Protein 9GJR (pdb70)

Secondary structure (DSSP, 8-state):
-PPPHHHHHHHHHHT--GGGTTTTSS-HHHH-GGGHHHHHHH-SS---HHHHHHHHHTTTTTT-TT-HHHHHHHHHHHHHHHHHH-TTSHHHHHHHHHHHHHHHHHHHHHHHH-/-PPPHHHHHHHHHHT--GGGTTTTSS-HHHH-GGGHHHHHHH-SS---HHHHHHHHHTTTTTT-TT-HHHHHHHHHHHHHHHHHH-TTSHHHHHHHHHHHHHHHHHHHHHHHT-

Nearest PDB structures (foldseek):
  6bya-assembly4_D  TM=1.004E+00  e=4.839E-17  Leishmania donovani BPK282A1
  6nez-assembly4_D  TM=9.944E-01  e=3.062E-11  Trypanosoma brucei brucei TREU927
  6ney-assembly1_A  TM=9.798E-01  e=3.163E-10  Trypanosoma cruzi
  5tck-assembly2_B  TM=9.261E-01  e=1.032E-06  Leishmania donovani BPK282A1
  7ebj-assembly1_A  TM=7.944E-01  e=6.827E-03  Mus musculus

Sequence (228 aa):
GPYNEADVAALVRRSLDRAEDHHIFAVDVLETTYPPYLAESYTTKVCPRRCDLATAAQQKALEGAYSYDLRLEEGLKADIALMASSSNCIAYNGPTSAYAETAAKFERHALEEQIDAFVLEHNGPYNEADVAALVRSLDRAEDHHIFAVVDVVLETYPPYLAESYTTKVCPRRCDLATAAQKALEGAYSYDLRLEEGLKADIALMASSNCIAYNGPTSAYAEETAAKFERRHALEQIDAFVLEHN

Organism: Leishmania mexicana (strain MHOM/GT/2001/U1103) (NCBI:txid929439)

InterPro domains:
  IPR001487 Bromodomain [PF00439] (38-101)
  IPR001487 Bromodomain [PF00439] (195-259)
  IPR001487 Bromodomain [PS50014] (178-264)
  IPR036427 Bromodomain-like superfamily [G3DSA:1.20.920.10] (2-124)
  IPR036427 Bromodomain-like superfamily [G3DSA:1.20.920.10] (160-289)
  IPR036427 Bromodomain-like superfamily [SSF47370] (18-114)
  IPR036427 Bromodomain-like superfamily [SSF47370] (169-281)
  IPR051831 Bromodomain-containing [PTHR22881] (147-354)

Solvent-accessible surface area: 12015 Å² total; per-residue (Å²): 120,75,26,88,76,56,60,2,3,40,15,0,150,64,1,49,44,71,120,4,131,96,51,13,21,53,21,42,2,115,72,109,60,172,46,13,166,57,9,26,105,74,0,68,102,48,19,6,6,46,43,0,11,82,76,1,78,134,8,42,7,8,57,24,64,162,0,44,10,0,61,39,18,0,38,55,5,1,65,12,12,62,58,58,59,18,115,140,27,80,120,10,103,19,0,45,103,2,45,134,44,0,61,97,69,0,58,47,24,21,143,105,95,152,118,78,16,82,64,68,52,1,1,56,16,0,133,68,2,47,42,71,103,2,128,94,62,14,21,56,27,41,4,119,68,100,61,165,44,11,98,48,15,35,173,74,1,80,102,54,22,7,4,53,62,0,5,83,70,1,77,70,9,34,5,2,57,13,80,139,0,68,8,0,51,39,18,0,34,52,5,0,59,12,13,57,61,59,61,22,108,132,25,72,121,6,120,14,0,52,95,2,45,77,49,0,53,112,71,0,55,40,16,14,150,136,82,151

Radius of gyration: 18.22 Å; Cα contacts (8 Å, |Δi|>4): 291; chains: 2; bounding box: 28×51×50 Å

Foldseek 3Di:
DWDDLQVVLVLLVVLQDVLLVRPQADWPCVVPVVCCVVLCVQQVDAHGSVRVSVCSNVRVQTPPLLSVVVLVNLVSHLVSQCRRVHVVDPSNVSSVVSSVVSVVSSNVVSVVPD/DWDALVVVLVLLCVLQDVLLVSPQADWPCVVVVVCCVVLCVQQVDAHGSVRLSVCSNVVVQGPPLLSVVVLVNLLSNLVSQCRRVHCPDPSNVSSVVSSVVSSVSSNVVSVVVD

B-factor: mean 20.9, std 9.22, range [9.67, 72.95]

Structure (mmCIF, N/CA/C/O backbone):
data_9GJR
#
_entry.id   9GJR
#
_cell.length_a   44.794
_cell.length_b   49.646
_cell.length_c   85.634
_cell.angle_alpha   90.00
_cell.angle_beta   90.00
_cell.angle_gamma   90.00
#
_symmetry.space_group_name_H-M   'P 21 21 21'
#
loop_
_entity.id
_entity.type
_entity.pdbx_description
1 polymer 'Bromo domain-containing protein'
2 non-polymer 5-[2-[5-(3,5-dimethyl-1,2-oxazol-4-yl)-1-[2-(4-ethanoylpiperazin-1-ium-1-yl)ethyl]benzimidazol-2-yl]ethyl]-2-methyl-benzenecarbonitrile
3 non-polymer (R,R)-2,3-BUTANEDIOL
4 non-polymer 'POTASSIUM ION'
5 water water
#
loop_
_atom_site.group_PDB
_atom_site.id
_atom_site.type_symbol
_atom_site.label_atom_id
_atom_site.label_alt_id
_atom_site.label_comp_id
_atom_site.label_asym_id
_atom_site.label_entity_id
_atom_site.label_seq_id
_atom_site.pdbx_PDB_ins_code
_atom_site.Cartn_x
_atom_site.Cartn_y
_atom_site.Cartn_z
_atom_site.occupancy
_atom_site.B_iso_or_equiv
_atom_site.auth_seq_id
_atom_site.auth_comp_id
_atom_site.auth_asym_id
_atom_site.auth_atom_id
_atom_site.pdbx_PDB_model_num
ATOM 1 N N . GLY A 1 1 ? -12.110 -24.887 31.004 1.00 44.48 6 GLY A N 1
ATOM 2 C CA . GLY A 1 1 ? -12.589 -24.961 29.635 1.00 41.98 6 GLY A CA 1
ATOM 3 C C . GLY A 1 1 ? -12.698 -23.611 28.945 1.00 38.20 6 GLY A C 1
ATOM 4 O O . GLY A 1 1 ? -11.809 -22.768 29.073 1.00 40.61 6 GLY A O 1
ATOM 5 N N . PRO A 1 2 ? -13.787 -23.400 28.213 1.00 32.46 7 PRO A N 1
ATOM 6 C CA . PRO A 1 2 ? -13.946 -22.148 27.467 1.00 28.15 7 PRO A CA 1
ATOM 7 C C . PRO A 1 2 ? -14.433 -21.004 28.341 1.00 24.68 7 PRO A C 1
ATOM 8 O O . PRO A 1 2 ? -15.081 -21.196 29.372 1.00 24.99 7 PRO A O 1
ATOM 12 N N . TYR A 1 3 ? -14.106 -19.791 27.902 1.00 22.45 8 TYR A N 1
ATOM 13 C CA . TYR A 1 3 ? -14.662 -18.599 28.519 1.00 22.99 8 TYR A CA 1
ATOM 14 C C . TYR A 1 3 ? -16.160 -18.505 28.254 1.00 22.89 8 TYR A C 1
ATOM 15 O O . TYR A 1 3 ? -16.665 -18.960 27.222 1.00 25.01 8 TYR A O 1
ATOM 24 N N . ASN A 1 4 ? -16.869 -17.899 29.201 1.00 19.59 9 ASN A N 1
ATOM 25 C CA . ASN A 1 4 ? -18.278 -17.580 29.011 1.00 17.72 9 ASN A CA 1
ATOM 26 C C . ASN A 1 4 ? -18.396 -16.521 27.916 1.00 16.34 9 ASN A C 1
ATOM 27 O O . ASN A 1 4 ? -17.765 -15.458 27.999 1.00 16.79 9 ASN A O 1
ATOM 32 N N . GLU A 1 5 ? -19.190 -16.824 26.882 1.00 15.50 10 GLU A N 1
ATOM 33 C CA . GLU A 1 5 ? -19.274 -15.956 25.705 1.00 16.36 10 GLU A CA 1
ATOM 34 C C . GLU A 1 5 ? -19.822 -14.576 26.059 1.00 15.25 10 GLU A C 1
ATOM 35 O O . GLU A 1 5 ? -19.351 -13.555 25.536 1.00 14.94 10 GLU A O 1
ATOM 41 N N . ALA A 1 6 ? -20.814 -14.526 26.952 1.00 15.06 11 ALA A N 1
ATOM 42 C CA . ALA A 1 6 ? -21.428 -13.251 27.306 1.00 15.13 11 ALA A CA 1
ATOM 43 C C . ALA A 1 6 ? -20.474 -12.384 28.106 1.00 15.27 11 ALA A C 1
ATOM 44 O O . ALA A 1 6 ? -20.486 -11.153 27.966 1.00 14.73 11 ALA A O 1
ATOM 46 N N . ASP A 1 7 ? -19.641 -13.006 28.942 1.00 14.33 12 ASP A N 1
ATOM 47 C CA . ASP A 1 7 ? -18.666 -12.241 29.704 1.00 14.46 12 ASP A CA 1
ATOM 48 C C . ASP A 1 7 ? -17.597 -11.638 28.799 1.00 14.33 12 ASP A C 1
ATOM 49 O O . ASP A 1 7 ? -17.202 -10.483 28.992 1.00 15.03 12 ASP A O 1
ATOM 54 N N . VAL A 1 8 ? -17.103 -12.405 27.818 1.00 13.86 13 VAL A N 1
ATOM 55 C CA . VAL A 1 8 ? -16.160 -11.841 26.847 1.00 12.98 13 VAL A CA 1
ATOM 56 C C . VAL A 1 8 ? -16.819 -10.714 26.053 1.00 12.20 13 VAL A C 1
ATOM 57 O O . VAL A 1 8 ? -16.213 -9.660 25.833 1.00 14.27 13 VAL A O 1
ATOM 61 N N . ALA A 1 9 ? -18.076 -10.902 25.631 1.00 13.14 14 ALA A N 1
ATOM 62 C CA . ALA A 1 9 ? -18.763 -9.850 24.886 1.00 13.08 14 ALA A CA 1
ATOM 63 C C . ALA A 1 9 ? -18.915 -8.587 25.726 1.00 13.63 14 ALA A C 1
ATOM 64 O O . ALA A 1 9 ? -18.732 -7.473 25.223 1.00 13.29 14 ALA A O 1
ATOM 66 N N . ALA A 1 10 ? -19.225 -8.741 27.018 1.00 12.80 15 ALA A N 1
ATOM 67 C CA . ALA A 1 10 ? -19.321 -7.572 27.890 1.00 13.84 15 ALA A CA 1
ATOM 68 C C . ALA A 1 10 ? -17.979 -6.860 28.017 1.00 13.31 15 ALA A C 1
ATOM 69 O O . ALA A 1 10 ? -17.924 -5.623 28.045 1.00 14.22 15 ALA A O 1
ATOM 71 N N . LEU A 1 11 ? -16.886 -7.624 28.104 1.00 13.28 16 LEU A N 1
ATOM 72 C CA . LEU A 1 11 ? -15.554 -7.028 28.092 1.00 13.37 16 LEU A CA 1
ATOM 73 C C . LEU A 1 11 ? -15.349 -6.195 26.838 1.00 12.18 16 LEU A C 1
ATOM 74 O O . LEU A 1 11 ? -14.909 -5.041 26.911 1.00 13.19 16 LEU A O 1
ATOM 79 N N . VAL A 1 12 ? -15.685 -6.757 25.674 1.00 12.40 17 VAL A N 1
ATOM 80 C CA . VAL A 1 12 ? -15.501 -6.031 24.419 1.00 12.30 17 VAL A CA 1
ATOM 81 C C . VAL A 1 12 ? -16.301 -4.731 24.422 1.00 11.78 17 VAL A C 1
ATOM 82 O O . VAL A 1 12 ? -15.788 -3.669 24.050 1.00 12.82 17 VAL A O 1
ATOM 86 N N A ARG A 1 13 ? -17.575 -4.804 24.830 0.39 12.69 18 ARG A N 1
ATOM 87 N N B ARG A 1 13 ? -17.572 -4.788 24.838 0.61 11.81 18 ARG A N 1
ATOM 88 C CA A ARG A 1 13 ? -18.420 -3.611 24.859 0.39 14.11 18 ARG A CA 1
ATOM 89 C CA B ARG A 1 13 ? -18.380 -3.570 24.807 0.61 12.57 18 ARG A CA 1
ATOM 90 C C A ARG A 1 13 ? -17.812 -2.528 25.738 0.39 14.98 18 ARG A C 1
ATOM 91 C C B ARG A 1 13 ? -17.834 -2.509 25.753 0.61 14.43 18 ARG A C 1
ATOM 92 O O A ARG A 1 13 ? -17.865 -1.339 25.400 0.39 15.32 18 ARG A O 1
ATOM 93 O O B ARG A 1 13 ? -17.948 -1.309 25.469 0.61 15.27 18 ARG A O 1
ATOM 108 N N . SER A 1 14 ? -17.220 -2.924 26.866 1.00 15.23 19 SER A N 1
ATOM 109 C CA . SER A 1 14 ? -16.627 -1.962 27.792 1.00 15.63 19 SER A CA 1
ATOM 110 C C . SER A 1 14 ? -15.434 -1.236 27.192 1.00 15.82 19 SER A C 1
ATOM 111 O O . SER A 1 14 ? -15.034 -0.190 27.719 1.00 18.03 19 SER A O 1
ATOM 114 N N . LEU A 1 15 ? -14.852 -1.766 26.111 1.00 14.28 20 LEU A N 1
ATOM 115 C CA . LEU A 1 15 ? -13.739 -1.115 25.434 1.00 14.75 20 LEU A CA 1
ATOM 116 C C . LEU A 1 15 ? -14.175 0.023 24.514 1.00 14.87 20 LEU A C 1
ATOM 117 O O . LEU A 1 15 ? -13.307 0.768 24.036 1.00 16.65 20 LEU A O 1
ATOM 122 N N . ASP A 1 16 ? -15.482 0.178 24.270 1.00 16.73 21 ASP A N 1
ATOM 123 C CA . ASP A 1 16 ? -16.035 1.264 23.453 1.00 17.50 21 ASP A CA 1
ATOM 124 C C . ASP A 1 16 ? -16.322 2.438 24.379 1.00 18.15 21 ASP A C 1
ATOM 125 O O . ASP A 1 16 ? -17.321 2.442 25.108 1.00 20.98 21 ASP A O 1
ATOM 130 N N . ARG A 1 17 ? -15.461 3.454 24.328 1.00 18.30 22 ARG A N 1
ATOM 131 C CA . ARG A 1 17 ? -15.419 4.503 25.337 1.00 18.96 22 ARG A CA 1
ATOM 132 C C . ARG A 1 17 ? -15.664 5.887 24.743 1.00 18.08 22 ARG A C 1
ATOM 133 O O . ARG A 1 17 ? -15.221 6.201 23.630 1.00 18.10 22 ARG A O 1
ATOM 141 N N . ALA A 1 18 ? -16.330 6.736 25.530 1.00 17.47 23 ALA A N 1
ATOM 142 C CA . ALA A 1 18 ? -16.421 8.150 25.180 1.00 18.33 23 ALA A CA 1
ATOM 143 C C . ALA A 1 18 ? -15.050 8.810 25.189 1.00 18.12 23 ALA A C 1
ATOM 144 O O . ALA A 1 18 ? -14.819 9.763 24.437 1.00 18.03 23 ALA A O 1
ATOM 146 N N . GLU A 1 19 ? -14.129 8.309 26.021 1.00 18.23 24 GLU A N 1
ATOM 147 C CA . GLU A 1 19 ? -12.765 8.830 26.028 1.00 18.88 24 GLU A CA 1
ATOM 148 C C . GLU A 1 19 ? -12.084 8.678 24.674 1.00 17.27 24 GLU A C 1
ATOM 149 O O . GLU A 1 19 ? -11.180 9.453 24.347 1.00 19.00 24 GLU A O 1
ATOM 155 N N . ASP A 1 20 ? -12.469 7.670 23.896 1.00 14.38 25 ASP A N 1
ATOM 156 C CA . ASP A 1 20 ? -11.957 7.477 22.548 1.00 12.98 25 ASP A CA 1
ATOM 157 C C . ASP A 1 20 ? -12.898 8.026 21.485 1.00 13.01 25 ASP A C 1
ATOM 158 O O . ASP A 1 20 ? -12.712 7.741 20.293 1.00 13.23 25 ASP A O 1
ATOM 163 N N . HIS A 1 21 ? -13.920 8.782 21.895 1.00 12.71 26 HIS A N 1
ATOM 164 C CA . HIS A 1 21 ? -14.846 9.450 20.980 1.00 13.08 26 HIS A CA 1
ATOM 165 C C . HIS A 1 21 ? -15.585 8.456 20.087 1.00 14.19 26 HIS A C 1
ATOM 166 O O . HIS A 1 21 ? -16.032 8.794 18.989 1.00 15.40 26 HIS A O 1
ATOM 173 N N . HIS A 1 22 ? -15.707 7.219 20.576 1.00 13.64 27 HIS A N 1
ATOM 174 C CA . HIS A 1 22 ? -16.444 6.151 19.906 1.00 13.32 27 HIS A CA 1
ATOM 175 C C . HIS A 1 22 ? -15.913 5.842 18.507 1.00 11.71 27 HIS A C 1
ATOM 176 O O . HIS A 1 22 ? -16.642 5.309 17.666 1.00 12.93 27 HIS A O 1
ATOM 183 N N . ILE A 1 23 ? -14.630 6.119 18.242 1.00 12.13 28 ILE A N 1
ATOM 184 C CA . ILE A 1 23 ? -14.143 5.913 16.874 1.00 11.21 28 ILE A CA 1
ATOM 185 C C . ILE A 1 23 ? -13.993 4.438 16.506 1.00 11.04 28 ILE A C 1
ATOM 186 O O . ILE A 1 23 ? -13.895 4.121 15.317 1.00 12.67 28 ILE A O 1
ATOM 191 N N . PHE A 1 24 ? -13.973 3.529 17.485 1.00 10.66 29 PHE A N 1
ATOM 192 C CA . PHE A 1 24 ? -13.858 2.097 17.216 1.00 11.05 29 PHE A CA 1
ATOM 193 C C . PHE A 1 24 ? -15.169 1.345 17.415 1.00 11.64 29 PHE A C 1
ATOM 194 O O . PHE A 1 24 ? -15.173 0.115 17.386 1.00 12.00 29 PHE A O 1
ATOM 202 N N . ALA A 1 25 ? -16.284 2.060 17.581 1.00 11.76 30 ALA A N 1
ATOM 203 C CA . ALA A 1 25 ? -17.550 1.424 17.931 1.00 11.14 30 ALA A CA 1
ATOM 204 C C . ALA A 1 25 ? -18.051 0.509 16.819 1.00 11.59 30 ALA A C 1
ATOM 205 O O . ALA A 1 25 ? -18.480 -0.623 17.083 1.00 12.96 30 ALA A O 1
ATOM 207 N N . VAL A 1 26 ? -18.027 0.983 15.569 1.00 12.29 31 VAL A N 1
ATOM 208 C CA . VAL A 1 26 ? -18.614 0.245 14.449 1.00 11.81 31 VAL A CA 1
ATOM 209 C C . VAL A 1 26 ? -17.722 0.353 13.217 1.00 12.35 31 VAL A C 1
ATOM 210 O O . VAL A 1 26 ? -16.838 1.205 13.133 1.00 11.96 31 VAL A O 1
ATOM 214 N N . ASP A 1 27 ? -17.986 -0.526 12.248 1.00 12.77 32 ASP A N 1
ATOM 215 C CA . ASP A 1 27 ? -17.218 -0.606 11.006 1.00 12.80 32 ASP A CA 1
ATOM 216 C C . ASP A 1 27 ? -17.083 0.780 10.379 1.00 12.32 32 ASP A C 1
ATOM 217 O O . ASP A 1 27 ? -18.073 1.500 10.218 1.00 13.01 32 ASP A O 1
ATOM 222 N N . VAL A 1 28 ? -15.844 1.158 10.039 1.00 12.33 33 VAL A N 1
ATOM 223 C CA . VAL A 1 28 ? -15.593 2.473 9.438 1.00 13.23 33 VAL A CA 1
ATOM 224 C C . VAL A 1 28 ? -16.449 2.677 8.193 1.00 12.86 33 VAL A C 1
ATOM 225 O O . VAL A 1 28 ? -16.952 3.781 7.936 1.00 13.66 33 VAL A O 1
ATOM 229 N N . LEU A 1 29 ? -16.616 1.621 7.392 1.00 12.87 34 LEU A N 1
ATOM 230 C CA . LEU A 1 29 ? -17.358 1.721 6.141 1.00 14.20 34 LEU A CA 1
ATOM 231 C C . LEU A 1 29 ? -18.864 1.601 6.330 1.00 14.62 34 LEU A C 1
ATOM 232 O O . LEU A 1 29 ? -19.614 1.833 5.377 1.00 17.29 34 LEU A O 1
ATOM 237 N N . GLU A 1 30 ? -19.318 1.254 7.533 1.00 14.05 35 GLU A N 1
ATOM 238 C CA . GLU A 1 30 ? -20.736 1.367 7.859 1.00 16.55 35 GLU A CA 1
ATOM 239 C C . GLU A 1 30 ? -21.117 2.828 8.075 1.00 16.01 35 GLU A C 1
ATOM 240 O O . GLU A 1 30 ? -22.158 3.287 7.590 1.00 18.22 35 GLU A O 1
ATOM 246 N N A THR A 1 31 ? -20.283 3.588 8.788 0.55 14.75 36 THR A N 1
ATOM 247 N N B THR A 1 31 ? -20.258 3.577 8.768 0.45 15.74 36 THR A N 1
ATOM 248 C CA A THR A 1 31 ? -20.604 4.997 8.987 0.55 14.98 36 THR A CA 1
ATOM 249 C CA B THR A 1 31 ? -20.518 4.983 9.042 0.45 16.71 36 THR A CA 1
ATOM 250 C C A THR A 1 31 ? -20.212 5.836 7.779 0.55 15.08 36 THR A C 1
ATOM 251 C C B THR A 1 31 ? -20.164 5.855 7.845 0.45 15.71 36 THR A C 1
ATOM 252 O O A THR A 1 31 ? -20.912 6.794 7.438 0.55 15.90 36 THR A O 1
ATOM 253 O O B THR A 1 31 ? -20.848 6.847 7.573 0.45 15.50 36 THR A O 1
ATOM 260 N N . TYR A 1 32 ? -19.103 5.499 7.123 1.00 14.74 37 TYR A N 1
ATOM 261 C CA . TYR A 1 32 ? -18.557 6.309 6.035 1.00 13.55 37 TYR A CA 1
ATOM 262 C C . TYR A 1 32 ? -18.311 5.432 4.812 1.00 16.57 37 TYR A C 1
ATOM 263 O O . TYR A 1 32 ? -17.161 5.193 4.427 1.00 16.35 37 TYR A O 1
ATOM 272 N N A PRO A 1 33 ? -19.377 4.942 4.170 0.32 18.54 38 PRO A N 1
ATOM 273 N N B PRO A 1 33 ? -19.377 4.942 4.171 0.68 17.09 38 PRO A N 1
ATOM 274 C CA A PRO A 1 33 ? -19.189 4.044 3.017 0.32 19.03 38 PRO A CA 1
ATOM 275 C CA B PRO A 1 33 ? -19.189 4.045 3.015 0.68 17.57 38 PRO A CA 1
ATOM 276 C C A PRO A 1 33 ? -18.423 4.677 1.872 0.32 17.94 38 PRO A C 1
ATOM 277 C C B PRO A 1 33 ? -18.429 4.678 1.867 0.68 16.81 38 PRO A C 1
ATOM 278 O O A PRO A 1 33 ? -17.800 3.953 1.084 0.32 18.47 38 PRO A O 1
ATOM 279 O O B PRO A 1 33 ? -17.809 3.954 1.074 0.68 17.73 38 PRO A O 1
ATOM 286 N N . TYR A 1 34 ? -18.440 6.005 1.762 1.00 16.95 39 TYR A N 1
ATOM 287 C CA . TYR A 1 34 ? -17.742 6.694 0.686 1.00 17.29 39 TYR A CA 1
ATOM 288 C C . TYR A 1 34 ? -16.227 6.593 0.790 1.00 18.82 39 TYR A C 1
ATOM 289 O O . TYR A 1 34 ? -15.535 6.958 -0.168 1.00 21.58 39 TYR A O 1
ATOM 298 N N . LEU A 1 35 ? -15.695 6.115 1.911 1.00 16.52 40 LEU A N 1
ATOM 299 C CA . LEU A 1 35 ? -14.261 5.904 2.025 1.00 15.90 40 LEU A CA 1
ATOM 300 C C . LEU A 1 35 ? -13.803 4.564 1.462 1.00 16.59 40 LEU A C 1
ATOM 301 O O . LEU A 1 35 ? -12.599 4.301 1.466 1.00 17.09 40 LEU A O 1
ATOM 306 N N . ALA A 1 36 ? -14.718 3.732 0.950 1.00 17.20 41 ALA A N 1
ATOM 307 C CA . ALA A 1 36 ? -14.402 2.319 0.737 1.00 17.44 41 ALA A CA 1
ATOM 308 C C . ALA A 1 36 ? -13.248 2.119 -0.239 1.00 19.21 41 ALA A C 1
ATOM 309 O O . ALA A 1 36 ? -12.387 1.261 -0.016 1.00 19.58 41 ALA A O 1
ATOM 311 N N . GLU A 1 37 ? -13.216 2.879 -1.335 1.00 23.00 42 GLU A N 1
ATOM 312 C CA . GLU A 1 37 ? -12.197 2.642 -2.355 1.00 28.36 42 GLU A CA 1
ATOM 313 C C . GLU A 1 37 ? -10.794 2.846 -1.793 1.00 27.58 42 GLU A C 1
ATOM 314 O O . GLU A 1 37 ? -9.907 2.005 -1.984 1.00 29.63 42 GLU A O 1
ATOM 320 N N . SER A 1 38 ? -10.578 3.949 -1.075 1.00 23.85 43 SER A N 1
ATOM 321 C CA . SER A 1 38 ? -9.266 4.201 -0.490 1.00 23.89 43 SER A CA 1
ATOM 322 C C . SER A 1 38 ? -9.032 3.355 0.755 1.00 21.85 43 SER A C 1
ATOM 323 O O . SER A 1 38 ? -7.916 2.866 0.981 1.00 23.58 43 SER A O 1
ATOM 326 N N . TYR A 1 39 ? -10.067 3.164 1.569 1.00 18.66 44 TYR A N 1
ATOM 327 C CA . TYR A 1 39 ? -9.879 2.484 2.843 1.00 17.59 44 TYR A CA 1
ATOM 328 C C . TYR A 1 39 ? -9.538 1.005 2.652 1.00 19.20 44 TYR A C 1
ATOM 329 O O . TYR A 1 39 ? -8.659 0.473 3.342 1.00 19.98 44 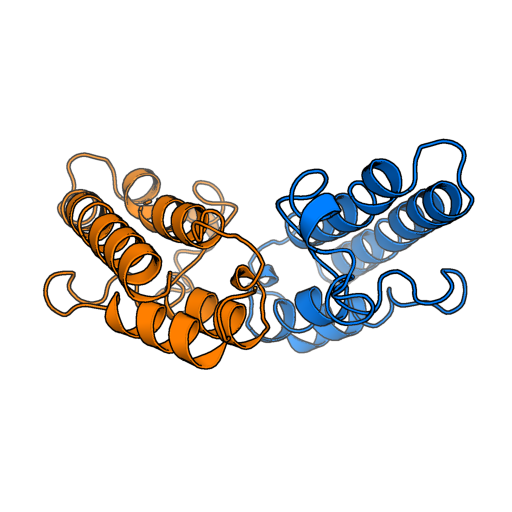TYR A O 1
ATOM 338 N N A THR A 1 40 ? -10.217 0.315 1.732 0.71 19.40 45 THR A N 1
ATOM 339 N N B THR A 1 40 ? -10.231 0.335 1.726 0.29 19.36 45 THR A N 1
ATOM 340 C CA A THR A 1 40 ? -9.974 -1.120 1.599 0.71 19.37 45 THR A CA 1
ATOM 341 C CA B THR A 1 40 ? -10.019 -1.092 1.500 0.29 19.33 45 THR A CA 1
ATOM 342 C C A THR A 1 40 ? -8.596 -1.440 1.034 0.71 20.14 45 THR A C 1
ATOM 343 C C B THR A 1 4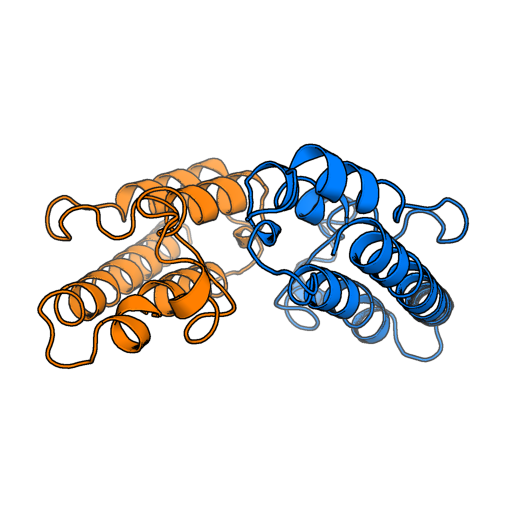0 ? -8.574 -1.386 1.120 0.29 19.68 45 THR A C 1
ATOM 344 O O A THR A 1 40 ? -8.110 -2.560 1.223 0.71 22.02 45 THR A O 1
ATOM 345 O O B THR A 1 40 ? -8.009 -2.406 1.531 0.29 20.65 45 THR A O 1
ATOM 352 N N . LYS A 1 41 ? -7.951 -0.493 0.354 1.00 19.23 46 LYS A N 1
ATOM 353 C CA . LYS A 1 41 ? -6.582 -0.730 -0.090 1.00 19.69 46 LYS A CA 1
ATOM 354 C C . LYS A 1 41 ? -5.590 -0.573 1.062 1.00 17.63 46 LYS A C 1
ATOM 355 O O . LYS A 1 41 ? -4.702 -1.418 1.249 1.00 19.78 46 LYS A O 1
ATOM 358 N N . VAL A 1 42 ? -5.723 0.509 1.834 1.00 17.88 47 VAL A N 1
ATOM 359 C CA . VAL A 1 42 ? -4.849 0.751 2.980 1.00 17.07 47 VAL A CA 1
ATOM 360 C C . VAL A 1 42 ? -5.081 -0.293 4.066 1.00 18.32 47 VAL A C 1
ATOM 361 O O . VAL A 1 42 ? -4.138 -0.737 4.737 1.00 18.79 47 VAL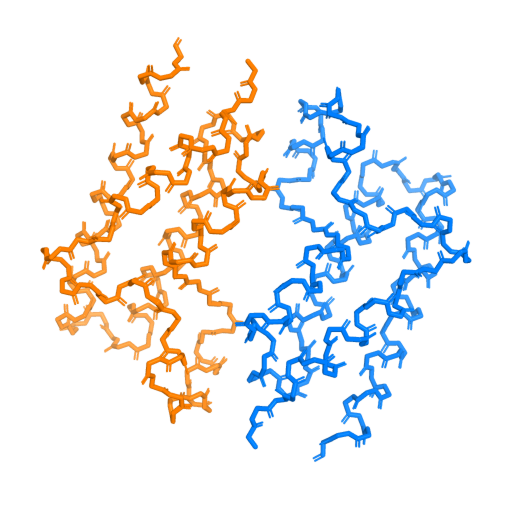 A O 1
ATOM 365 N N . CYS A 1 43 ? -6.338 -0.697 4.253 1.00 17.45 48 CYS A N 1
ATOM 366 C CA . CYS A 1 43 ? -6.768 -1.526 5.377 1.00 15.98 48 CYS A CA 1
ATOM 367 C C . CYS A 1 43 ? -7.603 -2.679 4.840 1.00 15.95 48 CYS A C 1
ATOM 368 O O . CYS A 1 43 ? -8.826 -2.705 5.002 1.00 16.77 48 CYS A O 1
ATOM 371 N N . PRO A 1 44 ? -6.968 -3.662 4.197 1.00 16.66 49 PRO A N 1
ATOM 372 C CA . PRO A 1 44 ? -7.737 -4.756 3.575 1.00 17.43 49 PRO A CA 1
ATOM 373 C C . PRO A 1 44 ? -8.386 -5.706 4.565 1.00 18.26 49 PRO A C 1
ATOM 374 O O . PRO A 1 44 ? -9.266 -6.484 4.161 1.00 19.45 49 PRO A O 1
ATOM 378 N N . ARG A 1 45 ? -7.979 -5.686 5.829 1.00 16.65 50 ARG A N 1
ATOM 379 C CA . ARG A 1 45 ? -8.635 -6.451 6.881 1.00 16.92 50 ARG A CA 1
ATOM 380 C C . ARG A 1 45 ? -9.097 -5.452 7.935 1.00 18.11 50 ARG A C 1
ATOM 381 O O . ARG A 1 45 ? -8.267 -4.748 8.527 1.00 21.52 50 ARG A O 1
ATOM 389 N N . ARG A 1 46 ? -10.411 -5.362 8.138 1.00 17.61 51 ARG A N 1
ATOM 390 C CA . ARG A 1 46 ? -11.017 -4.395 9.048 1.00 16.67 51 ARG A CA 1
ATOM 391 C C . ARG A 1 46 ? -11.579 -5.098 10.272 1.00 15.39 51 ARG A C 1
ATOM 392 O O . ARG A 1 46 ? -11.929 -6.280 10.231 1.00 16.37 51 ARG A O 1
ATOM 400 N N . CYS A 1 47 ? -11.731 -4.330 11.349 1.00 14.34 52 CYS A N 1
ATOM 401 C CA . CYS A 1 47 ? -12.485 -4.798 12.507 1.00 13.91 52 CYS A CA 1
ATOM 402 C C . CYS A 1 47 ? -12.988 -3.581 13.267 1.00 12.95 52 CYS A C 1
ATOM 403 O O . CYS A 1 47 ? -12.582 -2.448 12.997 1.00 13.54 52 CYS A O 1
ATOM 406 N N . ASP A 1 48 ? -13.879 -3.837 14.221 1.00 13.08 53 ASP A N 1
ATOM 407 C CA . ASP A 1 48 ? -14.497 -2.804 15.046 1.00 12.00 53 ASP A CA 1
ATOM 408 C C . ASP A 1 48 ? -15.108 -3.500 16.255 1.00 12.08 53 ASP A C 1
ATOM 409 O O . ASP A 1 48 ? -15.255 -4.728 16.276 1.00 12.23 53 ASP A O 1
ATOM 414 N N . LEU A 1 49 ? -15.484 -2.706 17.262 1.00 11.87 54 LEU A N 1
ATOM 415 C CA . LEU A 1 49 ? -15.913 -3.312 18.525 1.00 12.38 54 LEU A CA 1
ATOM 416 C C . LEU A 1 49 ? -17.263 -4.016 18.419 1.00 11.82 54 LEU A C 1
ATOM 417 O O . LEU A 1 49 ? -17.471 -5.039 19.081 1.00 12.99 54 LEU A O 1
ATOM 422 N N . ALA A 1 50 ? -18.187 -3.505 17.599 1.00 11.79 55 ALA A N 1
ATOM 423 C CA . ALA A 1 50 ? -19.461 -4.202 17.452 1.00 13.15 55 ALA A CA 1
ATOM 424 C C . ALA A 1 50 ? -19.255 -5.567 16.808 1.00 13.42 55 ALA A C 1
ATOM 425 O O . ALA A 1 50 ? -19.857 -6.563 17.233 1.00 13.75 55 ALA A O 1
ATOM 427 N N . THR A 1 51 ? -18.390 -5.630 15.793 1.00 14.96 56 THR A N 1
ATOM 428 C CA . THR A 1 51 ? -18.048 -6.907 15.176 1.00 14.16 56 THR A CA 1
ATOM 429 C C . THR A 1 51 ? -17.391 -7.841 16.184 1.00 14.01 56 THR A C 1
ATOM 430 O O . THR A 1 51 ? -17.747 -9.023 16.279 1.00 14.72 56 THR A O 1
ATOM 434 N N . ALA A 1 52 ? -16.436 -7.324 16.963 1.00 14.26 57 ALA A N 1
ATOM 435 C CA . ALA A 1 52 ? -15.746 -8.164 17.943 1.00 14.56 57 ALA A CA 1
ATOM 436 C C . ALA A 1 52 ? -16.700 -8.678 19.020 1.00 13.48 57 ALA A C 1
ATOM 437 O O . ALA A 1 52 ? -16.563 -9.815 19.493 1.00 13.57 57 ALA A O 1
ATOM 439 N N . ALA A 1 53 ? -17.662 -7.853 19.438 1.00 13.65 58 ALA A N 1
ATOM 440 C CA . ALA A 1 53 ? -18.633 -8.315 20.425 1.00 15.31 58 ALA A CA 1
ATOM 441 C C . ALA A 1 53 ? -19.478 -9.456 19.873 1.00 15.60 58 ALA A C 1
ATOM 442 O O . ALA A 1 53 ? -19.813 -10.401 20.599 1.00 15.50 58 ALA A O 1
ATOM 444 N N A GLN A 1 54 ? -19.838 -9.378 18.592 0.68 14.64 59 GLN A N 1
ATOM 445 N N B GLN A 1 54 ? -19.823 -9.399 18.585 0.32 17.72 59 GLN A N 1
ATOM 446 C CA A GLN A 1 54 ? -20.580 -10.463 17.963 0.68 16.14 59 GLN A CA 1
ATOM 447 C CA B GLN A 1 54 ? -20.594 -10.489 17.996 0.32 20.22 59 GLN A CA 1
ATOM 448 C C A GLN A 1 54 ? -19.725 -11.717 17.841 0.68 16.53 59 GLN A C 1
ATOM 449 C C B GLN A 1 54 ? -19.739 -11.731 17.778 0.32 19.10 59 GLN A C 1
ATOM 450 O O A GLN A 1 54 ? -20.218 -12.831 18.060 0.68 17.15 59 GLN A O 1
ATOM 451 O O B GLN A 1 54 ? -20.252 -12.853 17.862 0.32 20.09 59 GLN A O 1
ATOM 462 N N . LYS A 1 55 ? -18.445 -11.557 17.491 1.00 17.04 60 LYS A N 1
ATOM 463 C CA . LYS A 1 55 ? -17.535 -12.700 17.478 1.00 16.72 60 LYS A CA 1
ATOM 464 C C . LYS A 1 55 ? -17.501 -13.365 18.848 1.00 16.49 60 LYS A C 1
ATOM 465 O O . LYS A 1 55 ? -17.556 -14.598 18.957 1.00 16.90 60 LYS A O 1
ATOM 471 N N . ALA A 1 56 ? -17.452 -12.559 19.908 1.00 15.17 61 ALA A N 1
ATOM 472 C CA . ALA A 1 56 ? -17.428 -13.097 21.263 1.00 15.07 61 ALA A CA 1
ATOM 473 C C . ALA A 1 56 ? -18.685 -13.906 21.558 1.00 15.98 61 ALA A C 1
ATOM 474 O O . ALA A 1 56 ? -18.612 -15.013 22.111 1.00 16.36 61 ALA A O 1
ATOM 476 N N . LEU A 1 57 ? -19.851 -13.365 21.201 1.00 16.39 62 LEU A N 1
ATOM 477 C CA . LEU A 1 57 ? -21.113 -14.045 21.473 1.00 17.17 62 LEU A CA 1
ATOM 478 C C . LEU A 1 57 ? -21.243 -15.351 20.710 1.00 17.84 62 LEU A C 1
ATOM 479 O O . LEU A 1 57 ? -21.998 -16.229 21.134 1.00 19.50 62 LEU A O 1
ATOM 484 N N . GLU A 1 58 ? -20.549 -15.491 19.588 1.00 17.61 63 GLU A N 1
ATOM 485 C CA . GLU A 1 58 ? -20.608 -16.721 18.815 1.00 17.84 63 GLU A CA 1
ATOM 486 C C . GLU A 1 58 ? -19.491 -17.698 19.160 1.00 17.10 63 GLU A C 1
ATOM 487 O O . GLU A 1 58 ? -19.397 -18.756 18.530 1.00 19.87 63 GLU A O 1
ATOM 493 N N . GLY A 1 59 ? -18.653 -17.379 20.143 1.00 17.33 64 GLY A N 1
ATOM 494 C CA . GLY A 1 59 ? -17.619 -18.289 20.597 1.00 16.55 64 GLY A CA 1
ATOM 495 C C . GLY A 1 59 ? -16.274 -18.157 19.917 1.00 16.39 64 GLY A C 1
ATOM 496 O O . GLY A 1 59 ? -15.412 -19.021 20.121 1.00 17.93 64 GLY A O 1
ATOM 497 N N . ALA A 1 60 ? -16.055 -17.098 19.134 1.00 16.26 65 ALA A N 1
ATOM 498 C CA . ALA A 1 60 ? -14.808 -16.980 18.385 1.00 17.01 65 ALA A CA 1
ATOM 499 C C . ALA A 1 60 ? -13.593 -16.936 19.305 1.00 17.92 65 ALA A C 1
ATOM 500 O O . ALA A 1 60 ? -12.510 -17.397 18.926 1.00 18.44 65 ALA A O 1
ATOM 502 N N . TYR A 1 61 ? -13.746 -16.391 20.510 1.00 16.77 66 TYR A N 1
ATOM 503 C CA . TYR A 1 61 ? -12.627 -16.209 21.427 1.00 16.67 66 TYR A CA 1
ATOM 504 C C . TYR A 1 61 ? -12.617 -17.215 22.575 1.00 17.97 66 TYR A C 1
ATOM 505 O O . TYR A 1 61 ? -11.729 -17.147 23.432 1.00 20.10 66 TYR A O 1
ATOM 514 N N . SER A 1 62 ? -13.562 -18.157 22.604 1.00 19.64 67 SER A N 1
ATOM 515 C CA . SER A 1 62 ? -13.848 -18.892 23.834 1.00 22.43 67 SER A CA 1
ATOM 516 C C . SER A 1 62 ? -12.717 -19.820 24.255 1.00 22.88 67 SER A C 1
ATOM 517 O O . SER A 1 62 ? -12.553 -20.082 25.453 1.00 23.14 67 SER A O 1
ATOM 520 N N . TYR A 1 63 ? -11.946 -20.341 23.303 1.00 20.35 68 TYR A N 1
ATOM 521 C CA . TYR A 1 63 ? -10.907 -21.321 23.599 1.00 20.40 68 TYR A CA 1
ATOM 522 C C . TYR A 1 63 ? -9.510 -20.719 23.577 1.00 21.34 68 TYR A C 1
ATOM 523 O O . TYR A 1 63 ? -8.516 -21.452 23.497 1.00 22.36 68 TYR A O 1
ATOM 532 N N . ASP A 1 64 ? -9.422 -19.401 23.658 1.00 23.66 69 ASP A N 1
ATOM 533 C CA . ASP A 1 64 ? -8.174 -18.653 23.614 1.00 22.83 69 ASP A CA 1
ATOM 534 C C . ASP A 1 64 ? -7.946 -18.173 25.044 1.00 22.91 69 ASP A C 1
ATOM 535 O O . ASP A 1 64 ? -8.407 -17.100 25.430 1.00 22.00 69 ASP A O 1
ATOM 540 N N . LEU A 1 65 ? -7.236 -18.985 25.833 1.00 25.23 70 LEU A N 1
ATOM 541 C CA . LEU A 1 65 ? -7.107 -18.701 27.261 1.00 25.80 70 LEU A CA 1
ATOM 542 C C . LEU A 1 65 ? -6.452 -17.348 27.517 1.00 24.93 70 LEU A C 1
ATOM 543 O O . LEU A 1 65 ? -6.778 -16.675 28.502 1.00 27.58 70 LEU A O 1
ATOM 545 N N . ARG A 1 66 ? -5.551 -16.923 26.642 1.00 20.78 71 ARG A N 1
ATOM 546 C CA . ARG A 1 66 ? -4.888 -15.640 26.812 1.00 19.26 71 ARG A CA 1
ATOM 547 C C . ARG A 1 66 ? -5.609 -14.509 26.094 1.00 17.41 71 ARG A C 1
ATOM 548 O O . ARG A 1 66 ? -5.135 -13.366 26.121 1.00 18.05 71 ARG A O 1
ATOM 556 N N . LEU A 1 67 ? -6.746 -14.801 25.461 1.00 15.86 72 LEU A N 1
ATOM 557 C CA . LEU A 1 67 ? -7.464 -13.820 24.647 1.00 15.00 72 LEU A CA 1
ATOM 558 C C . LEU A 1 67 ? -6.549 -13.180 23.606 1.00 15.26 72 LEU A C 1
ATOM 559 O O . LEU A 1 67 ? -6.686 -12.002 23.275 1.00 16.79 72 LEU A O 1
ATOM 564 N N A GLU A 1 68 ? -5.600 -13.956 23.077 0.69 16.83 73 GLU A N 1
ATOM 565 N N B GLU A 1 68 ? -5.611 -13.971 23.081 0.31 18.60 73 GLU A N 1
ATOM 566 C CA A GLU A 1 68 ? -4.679 -13.401 22.091 0.69 17.46 73 GLU A CA 1
ATOM 567 C CA B GLU A 1 68 ? -4.674 -13.466 22.084 0.31 22.01 73 GLU A CA 1
ATOM 568 C C A GLU A 1 68 ? -5.394 -13.029 20.798 0.69 18.14 73 GLU A C 1
ATOM 569 C C B GLU A 1 68 ? -5.398 -13.034 20.814 0.31 20.72 73 GLU A C 1
ATOM 570 O O A GLU A 1 68 ? -5.004 -12.058 20.134 0.69 18.07 73 GLU A O 1
ATOM 571 O O B GLU A 1 68 ? -5.018 -12.043 20.178 0.31 21.00 73 GLU A O 1
ATOM 582 N N . GLY A 1 69 ? -6.444 -13.768 20.432 1.00 19.12 74 GLY A N 1
ATOM 583 C CA . GLY A 1 69 ? -7.190 -13.419 19.234 1.00 17.38 74 GLY A CA 1
ATOM 584 C C . GLY A 1 69 ? -7.933 -12.103 19.374 1.00 15.97 74 GLY A C 1
ATOM 585 O O . GLY A 1 69 ? -8.010 -11.320 18.423 1.00 17.17 74 GLY A O 1
ATOM 586 N N . LEU A 1 70 ? -8.484 -11.839 20.562 1.00 14.85 75 LEU A N 1
ATOM 587 C CA . LEU A 1 70 ? -9.112 -10.545 20.808 1.00 13.58 75 LEU A CA 1
ATOM 588 C C . LEU A 1 70 ? -8.075 -9.432 20.811 1.00 14.36 75 LEU A C 1
ATOM 589 O O . LEU A 1 70 ? -8.297 -8.369 20.216 1.00 13.40 75 LEU A O 1
ATOM 594 N N . LYS A 1 71 ? -6.924 -9.665 21.452 1.00 14.00 76 LYS A N 1
ATOM 595 C CA . LYS A 1 71 ? -5.862 -8.663 21.421 1.00 13.73 76 LYS A CA 1
ATOM 596 C C . LYS A 1 71 ? -5.454 -8.347 19.989 1.00 12.86 76 LYS A C 1
ATOM 597 O O . LYS A 1 71 ? -5.183 -7.188 19.654 1.00 13.50 76 LYS A O 1
ATOM 603 N N . ALA A 1 72 ? -5.410 -9.368 19.131 1.00 14.59 77 ALA A N 1
ATOM 604 C CA . ALA A 1 72 ? -5.045 -9.152 17.737 1.00 14.35 77 ALA A CA 1
ATOM 605 C C . ALA A 1 72 ? -6.091 -8.313 17.003 1.00 14.63 77 ALA A C 1
ATOM 606 O O . ALA A 1 72 ? -5.736 -7.477 16.161 1.00 14.58 77 ALA A O 1
ATOM 608 N N . ASP A 1 73 ? -7.382 -8.527 17.291 1.00 13.80 78 ASP A N 1
ATOM 609 C CA . ASP A 1 73 ? -8.419 -7.697 16.678 1.00 14.15 78 ASP A CA 1
ATOM 610 C C . ASP A 1 73 ? -8.322 -6.247 17.149 1.00 13.52 78 ASP A C 1
ATOM 611 O O . ASP A 1 73 ? -8.503 -5.317 16.354 1.00 13.78 78 ASP A O 1
ATOM 616 N N . ILE A 1 74 ? -8.040 -6.034 18.440 1.00 12.31 79 ILE A N 1
ATOM 617 C CA . ILE A 1 74 ? -7.808 -4.678 18.942 1.00 12.50 79 ILE A CA 1
ATOM 618 C C . ILE A 1 74 ? -6.623 -4.037 18.227 1.00 13.13 79 ILE A C 1
ATOM 619 O O . ILE A 1 74 ? -6.672 -2.863 17.836 1.00 12.77 79 ILE A O 1
ATOM 624 N N . ALA A 1 75 ? -5.533 -4.792 18.062 1.00 12.88 80 ALA A N 1
ATOM 625 C CA . ALA A 1 75 ? -4.343 -4.247 17.416 1.00 13.30 80 ALA A CA 1
ATOM 626 C C . ALA A 1 75 ? -4.625 -3.876 15.969 1.00 12.96 80 ALA A C 1
ATOM 627 O O . ALA A 1 75 ? -4.117 -2.867 15.471 1.00 13.92 80 ALA A O 1
ATOM 629 N N . LEU A 1 76 ? -5.462 -4.664 15.290 1.00 13.30 81 LEU A N 1
ATOM 630 C CA . LEU A 1 76 ? -5.855 -4.355 13.917 1.00 13.86 81 LEU A CA 1
ATOM 631 C C . LEU A 1 76 ? -6.671 -3.067 13.851 1.00 13.79 81 LEU A C 1
ATOM 632 O O . LEU A 1 76 ? -6.441 -2.220 12.977 1.00 14.31 81 LEU A O 1
ATOM 637 N N . MET A 1 77 ? -7.647 -2.910 14.752 1.00 13.45 82 MET A N 1
ATOM 638 C CA . MET A 1 77 ? -8.402 -1.661 14.812 1.00 12.73 82 MET A CA 1
ATOM 639 C C . MET A 1 77 ? -7.478 -0.456 14.946 1.00 12.48 82 MET A C 1
ATOM 640 O O . MET A 1 77 ? -7.639 0.551 14.245 1.00 13.51 82 MET A O 1
ATOM 645 N N . ALA A 1 78 ? -6.530 -0.525 15.882 1.00 12.46 83 ALA A N 1
ATOM 646 C CA . ALA A 1 78 ? -5.665 0.620 16.138 1.00 12.43 83 ALA A CA 1
ATOM 647 C C . ALA A 1 78 ? -4.709 0.849 14.978 1.00 13.10 83 ALA A C 1
ATOM 648 O O . ALA A 1 78 ? -4.517 1.990 14.541 1.00 13.32 83 ALA A O 1
ATOM 650 N N A SER A 1 79 ? -4.101 -0.225 14.467 0.23 13.47 84 SER A N 1
ATOM 651 N N B SER A 1 79 ? -4.102 -0.220 14.459 0.70 13.17 84 SER A N 1
ATOM 652 N N C SER A 1 79 ? -4.107 -0.224 14.457 0.07 13.56 84 SER A N 1
ATOM 653 C CA A SER A 1 79 ? -3.142 -0.089 13.375 0.23 13.82 84 SER A CA 1
ATOM 654 C CA B SER A 1 79 ? -3.132 -0.039 13.386 0.70 13.92 84 SER A CA 1
ATOM 655 C CA C SER A 1 79 ? -3.137 -0.079 13.375 0.07 13.91 84 SER A CA 1
ATOM 656 C C A SER A 1 79 ? -3.803 0.470 12.123 0.23 13.64 84 SER A C 1
ATOM 657 C C B SER A 1 79 ? -3.791 0.455 12.103 0.70 13.45 84 SER A C 1
ATOM 658 C C C SER A 1 79 ? -3.793 0.453 12.106 0.07 13.69 84 SER A C 1
ATOM 659 O O A SER A 1 79 ? -3.215 1.299 11.419 0.23 13.99 84 SER A O 1
ATOM 660 O O B SER A 1 79 ? -3.185 1.238 11.364 0.70 13.75 84 SER A O 1
ATOM 661 O O C SER A 1 79 ? -3.189 1.244 11.373 0.07 13.82 84 SER A O 1
ATOM 668 N N . ASN A 1 80 ? -5.027 0.024 11.828 1.00 13.23 85 ASN A N 1
ATOM 669 C CA . ASN A 1 80 ? -5.734 0.521 10.648 1.00 12.81 85 ASN A CA 1
ATOM 670 C C . ASN A 1 80 ? -5.993 2.015 10.764 1.00 12.62 85 ASN A C 1
ATOM 671 O O . ASN A 1 80 ? -5.839 2.762 9.789 1.00 13.23 85 ASN A O 1
ATOM 676 N N . CYS A 1 81 ? -6.393 2.464 11.955 1.00 12.46 86 CYS A N 1
ATOM 677 C CA . CYS A 1 81 ? -6.664 3.879 12.175 1.00 13.11 86 CYS A CA 1
ATOM 678 C C . CYS A 1 81 ? -5.407 4.713 11.955 1.00 14.32 86 CYS A C 1
ATOM 679 O O . CYS A 1 81 ? -5.447 5.747 11.278 1.00 14.52 86 CYS A O 1
ATOM 682 N N . ILE A 1 82 ? -4.274 4.257 12.493 1.00 13.13 87 ILE A N 1
ATOM 683 C CA . ILE A 1 82 ? -3.016 4.973 12.317 1.00 13.77 87 ILE A CA 1
ATOM 684 C C . ILE A 1 82 ? -2.605 4.980 10.848 1.00 14.84 87 ILE A C 1
ATOM 685 O O . ILE A 1 82 ? -2.155 6.002 10.322 1.00 16.16 87 ILE A O 1
ATOM 690 N N . ALA A 1 83 ? -2.775 3.846 10.159 1.00 15.47 88 ALA A N 1
ATOM 691 C CA . ALA A 1 83 ? -2.392 3.753 8.751 1.00 14.98 88 ALA A CA 1
ATOM 692 C C . ALA A 1 83 ? -3.253 4.655 7.873 1.00 14.67 88 ALA A C 1
ATOM 693 O O . ALA A 1 83 ? -2.734 5.347 6.987 1.00 17.93 88 ALA A O 1
ATOM 695 N N . TYR A 1 84 ? -4.563 4.665 8.102 1.00 12.99 89 TYR A N 1
ATOM 696 C CA . TYR A 1 84 ? -5.457 5.390 7.208 1.00 12.81 89 TYR A CA 1
ATOM 697 C C . TYR A 1 84 ? -5.443 6.891 7.473 1.00 14.29 89 TYR A C 1
ATOM 698 O O . TYR A 1 84 ? -5.433 7.690 6.531 1.00 15.92 89 TYR A O 1
ATOM 707 N N . ASN A 1 85 ? -5.453 7.293 8.740 1.00 13.59 90 ASN A N 1
ATOM 708 C CA . ASN A 1 85 ? -5.488 8.713 9.065 1.00 13.90 90 ASN A CA 1
ATOM 709 C C . ASN A 1 85 ? -4.112 9.345 9.192 1.00 16.21 90 ASN A C 1
ATOM 710 O O . ASN A 1 85 ? -4.011 10.578 9.160 1.00 18.17 90 ASN A O 1
ATOM 715 N N . GLY A 1 86 ? -3.061 8.547 9.331 1.00 16.34 91 GLY A N 1
ATOM 716 C CA . GLY A 1 86 ? -1.717 9.063 9.299 1.00 16.99 91 GLY A CA 1
ATOM 717 C C . GLY A 1 86 ? -1.142 9.258 10.683 1.00 17.68 91 GLY A C 1
ATOM 718 O O . GLY A 1 86 ? -1.858 9.488 11.660 1.00 16.47 91 GLY A O 1
ATOM 719 N N . PRO A 1 87 ? 0.184 9.191 10.777 1.00 20.69 92 PRO A N 1
ATOM 720 C CA . PRO A 1 87 ? 0.832 9.180 12.096 1.00 21.89 92 PRO A CA 1
ATOM 721 C C . PRO A 1 87 ? 0.808 10.513 12.822 1.00 22.03 92 PRO A C 1
ATOM 722 O O . PRO A 1 87 ? 1.057 10.532 14.032 1.00 25.22 92 PRO A O 1
ATOM 726 N N . THR A 1 88 ? 0.525 11.621 12.143 1.00 19.14 93 THR A N 1
ATOM 727 C CA . THR A 1 88 ? 0.495 12.924 12.801 1.00 19.73 93 THR A CA 1
ATOM 728 C C . THR A 1 88 ? -0.914 13.360 13.188 1.00 17.77 93 THR A C 1
ATOM 729 O O . THR A 1 88 ? -1.079 14.450 13.746 1.00 19.18 93 THR A O 1
ATOM 733 N N . SER A 1 89 ? -1.922 12.522 12.942 1.00 16.56 94 SER A N 1
ATOM 734 C CA . SER A 1 89 ? -3.310 12.900 13.174 1.00 14.38 94 SER A CA 1
ATOM 735 C C . SER A 1 89 ? -3.720 12.673 14.630 1.00 14.24 94 SER A C 1
ATOM 736 O O . SER A 1 89 ? -3.127 11.870 15.360 1.00 14.52 94 SER A O 1
ATOM 739 N N . ALA A 1 90 ? -4.784 13.368 15.036 1.00 13.29 95 ALA A N 1
ATOM 740 C CA . ALA A 1 90 ? -5.362 13.143 16.358 1.00 13.35 95 ALA A CA 1
ATOM 741 C C . ALA A 1 90 ? -5.981 11.754 16.467 1.00 13.05 95 ALA A C 1
ATOM 742 O O . ALA A 1 90 ? -5.987 11.161 17.554 1.00 12.98 95 ALA A O 1
ATOM 744 N N . TYR A 1 91 ? -6.500 11.223 15.355 1.00 12.77 96 TYR A N 1
ATOM 745 C CA . TYR A 1 91 ? -7.024 9.861 15.343 1.00 12.47 96 TYR A CA 1
ATOM 746 C C . TYR A 1 91 ? -5.957 8.859 15.760 1.00 12.36 96 TYR A C 1
ATOM 747 O O . TYR A 1 91 ? -6.247 7.903 16.493 1.00 13.44 96 TYR A O 1
ATOM 756 N N . ALA A 1 92 ? -4.719 9.056 15.296 1.00 12.88 97 ALA A N 1
ATOM 757 C CA . ALA A 1 92 ? -3.637 8.139 15.645 1.00 13.12 97 ALA A CA 1
ATOM 758 C C . ALA A 1 92 ? -3.336 8.192 17.137 1.00 14.56 97 ALA A C 1
ATOM 759 O O . ALA A 1 92 ? -3.030 7.163 17.755 1.00 15.59 97 ALA A O 1
ATOM 761 N N . GLU A 1 93 ? -3.402 9.389 17.730 1.00 14.13 98 GLU A N 1
ATOM 762 C CA . GLU A 1 93 ? -3.202 9.519 19.171 1.00 15.22 98 GLU A CA 1
ATOM 763 C C . GLU A 1 93 ? -4.280 8.760 19.935 1.00 13.78 98 GLU A C 1
ATOM 764 O O . GLU A 1 93 ? -3.989 8.038 20.894 1.00 14.35 98 GLU A O 1
ATOM 770 N N . THR A 1 94 ? -5.540 8.911 19.517 1.00 12.89 99 THR A N 1
ATOM 771 C CA . THR A 1 94 ? -6.629 8.171 20.148 1.00 12.44 99 THR A CA 1
ATOM 772 C C . THR A 1 94 ? -6.435 6.671 20.005 1.00 12.13 99 THR A C 1
ATOM 773 O O . THR A 1 94 ? -6.650 5.917 20.963 1.00 12.97 99 THR A O 1
ATOM 777 N N . ALA A 1 95 ? -6.012 6.224 18.820 1.00 11.40 100 ALA A N 1
ATOM 778 C CA . ALA A 1 95 ? -5.797 4.800 18.591 1.00 12.52 100 ALA A CA 1
ATOM 779 C C . ALA A 1 95 ? -4.790 4.221 19.577 1.00 12.07 100 ALA A C 1
ATOM 780 O O . ALA A 1 95 ? -5.002 3.132 20.125 1.00 13.06 100 ALA A O 1
ATOM 782 N N . ALA A 1 96 ? -3.684 4.926 19.811 1.00 12.86 101 ALA A N 1
ATOM 783 C CA . ALA A 1 96 ? -2.674 4.414 20.733 1.00 13.26 101 ALA A CA 1
ATOM 784 C C . ALA A 1 96 ? -3.206 4.354 22.164 1.00 14.08 101 ALA A C 1
ATOM 785 O O . ALA A 1 96 ? -2.965 3.377 22.885 1.00 14.82 101 ALA A O 1
ATOM 787 N N . LYS A 1 97 ? -3.942 5.380 22.594 1.00 14.12 102 LYS A N 1
ATOM 788 C CA . LYS A 1 97 ? -4.494 5.352 23.943 1.00 14.36 102 LYS A CA 1
ATOM 789 C C . LYS A 1 97 ? -5.557 4.272 24.077 1.00 13.20 102 LYS A C 1
ATOM 790 O O . LYS A 1 97 ? -5.640 3.600 25.111 1.00 13.91 102 LYS A O 1
ATOM 796 N N . PHE A 1 98 ? -6.377 4.096 23.037 1.00 12.44 103 PHE A N 1
ATOM 797 C CA . PHE A 1 98 ? -7.384 3.038 23.024 1.00 12.60 103 PHE A CA 1
ATOM 798 C C . PHE A 1 98 ? -6.749 1.657 23.177 1.00 14.25 103 PHE A C 1
ATOM 799 O O . PHE A 1 98 ? -7.200 0.841 23.992 1.00 13.87 103 PHE A O 1
ATOM 807 N N . GLU A 1 99 ? -5.706 1.367 22.394 1.00 12.66 104 GLU A N 1
ATOM 808 C CA . GLU A 1 99 ? -5.101 0.039 22.459 1.00 13.26 104 GLU A CA 1
ATOM 809 C C . GLU A 1 99 ? -4.477 -0.224 23.826 1.00 11.78 104 GLU A C 1
ATOM 810 O O . GLU A 1 99 ? -4.633 -1.315 24.386 1.00 13.42 104 GLU A O 1
ATOM 816 N N . ARG A 1 100 ? -3.784 0.768 24.388 1.00 12.08 105 ARG A N 1
ATOM 817 C CA . ARG A 1 100 ? -3.190 0.610 25.713 1.00 12.24 105 ARG A CA 1
ATOM 818 C C . ARG A 1 100 ? -4.249 0.296 26.765 1.00 12.87 105 ARG A C 1
ATOM 819 O O . ARG A 1 100 ? -4.090 -0.638 27.565 1.00 13.56 105 ARG A O 1
ATOM 827 N N . HIS A 1 101 ? -5.350 1.056 26.772 1.00 12.68 106 HIS A N 1
ATOM 828 C CA . HIS A 1 101 ? -6.414 0.787 27.736 1.00 12.64 106 HIS A CA 1
ATOM 829 C C . HIS A 1 101 ? -7.029 -0.586 27.509 1.00 12.32 106 HIS A C 1
ATOM 830 O O . HIS A 1 101 ? -7.283 -1.326 28.470 1.00 13.17 106 HIS A O 1
ATOM 837 N N . ALA A 1 102 ? -7.283 -0.938 26.244 1.00 12.20 107 ALA A N 1
ATOM 838 C CA . ALA A 1 102 ? -7.874 -2.235 25.933 1.00 11.94 107 ALA A CA 1
ATOM 839 C C . ALA A 1 102 ? -6.994 -3.376 26.425 1.00 12.97 107 ALA A C 1
ATOM 840 O O . ALA A 1 102 ? -7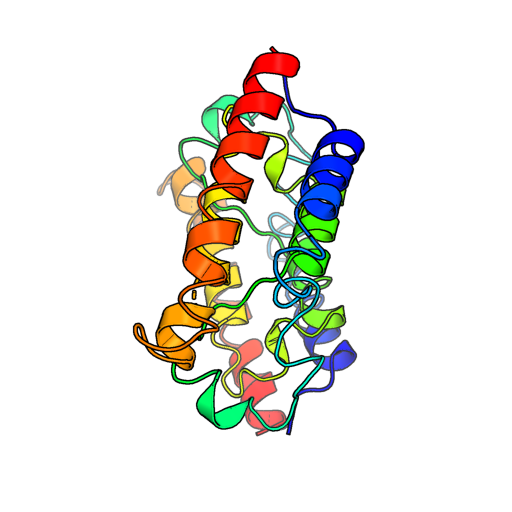.498 -4.343 27.008 1.00 13.63 107 ALA A O 1
ATOM 842 N N . LEU A 1 103 ? -5.675 -3.275 26.213 1.00 13.03 108 LEU A N 1
ATOM 843 C CA . LEU A 1 103 ? -4.772 -4.317 26.691 1.00 13.64 108 LEU A CA 1
ATOM 844 C C . LEU A 1 103 ? -4.824 -4.441 28.208 1.00 13.67 108 LEU A C 1
ATOM 845 O O . LEU A 1 103 ? -4.828 -5.556 28.743 1.00 14.36 108 LEU A O 1
ATOM 850 N N A GLU A 1 104 ? -4.860 -3.308 28.914 0.49 13.64 109 GLU A N 1
ATOM 851 N N B GLU A 1 104 ? -4.871 -3.310 28.916 0.51 13.26 109 GLU A N 1
ATOM 852 C CA A GLU A 1 104 ? -4.995 -3.330 30.370 0.49 15.04 109 GLU A CA 1
ATOM 853 C CA B GLU A 1 104 ? -4.985 -3.349 30.373 0.51 14.54 109 GLU A CA 1
ATOM 854 C C A GLU A 1 104 ? -6.258 -4.071 30.792 0.49 14.72 109 GLU A C 1
ATOM 855 C C B GLU A 1 104 ? -6.263 -4.057 30.810 0.51 14.46 109 GLU A C 1
ATOM 856 O O A GLU A 1 104 ? -6.222 -4.928 31.682 0.49 15.98 109 GLU A O 1
ATOM 857 O O B GLU A 1 104 ? -6.241 -4.880 31.732 0.51 15.82 109 GLU A O 1
ATOM 868 N N . GLN A 1 105 ? -7.386 -3.757 30.151 1.00 13.84 110 GLN A N 1
ATOM 869 C CA . GLN A 1 105 ? -8.657 -4.362 30.538 1.00 14.21 110 GLN A CA 1
ATOM 870 C C . GLN A 1 105 ? -8.720 -5.839 30.163 1.00 14.16 110 GLN A C 1
ATOM 871 O O . GLN A 1 105 ? -9.238 -6.656 30.938 1.00 14.50 110 GLN A O 1
ATOM 877 N N . ILE A 1 106 ? -8.211 -6.201 28.981 1.00 13.09 111 ILE A N 1
ATOM 878 C CA . ILE A 1 106 ? -8.177 -7.611 28.589 1.00 12.97 111 ILE A CA 1
ATOM 879 C C . ILE A 1 106 ? -7.296 -8.410 29.536 1.00 13.02 111 ILE A C 1
ATOM 880 O O . ILE A 1 106 ? -7.663 -9.512 29.962 1.00 14.18 111 ILE A O 1
ATOM 885 N N . ASP A 1 107 ? -6.127 -7.865 29.889 1.00 14.13 112 ASP A N 1
ATOM 886 C CA . ASP A 1 107 ? -5.238 -8.563 30.814 1.00 15.22 112 ASP A CA 1
ATOM 887 C C . ASP A 1 107 ? -5.903 -8.769 32.169 1.00 17.04 112 ASP A C 1
ATOM 888 O O . ASP A 1 107 ? -5.781 -9.844 32.770 1.00 16.58 112 ASP A O 1
ATOM 893 N N . ALA A 1 108 ? -6.606 -7.746 32.666 1.00 15.77 113 ALA A N 1
ATOM 894 C CA . ALA A 1 108 ? -7.323 -7.882 33.931 1.00 17.06 113 ALA A CA 1
ATOM 895 C C . ALA A 1 108 ? -8.378 -8.978 33.851 1.00 17.02 113 ALA A C 1
ATOM 896 O O . ALA A 1 108 ? -8.539 -9.762 34.794 1.00 18.19 113 ALA A O 1
ATOM 898 N N . PHE A 1 109 ? -9.107 -9.048 32.731 1.00 15.60 114 PHE A N 1
ATOM 899 C CA . PHE A 1 109 ? -10.105 -10.098 32.553 1.00 15.57 114 PHE A CA 1
ATOM 900 C C . PHE A 1 109 ? -9.463 -11.480 32.612 1.00 16.59 114 PHE A C 1
ATOM 901 O O . PHE A 1 109 ? -9.966 -12.383 33.291 1.00 17.12 114 PHE A O 1
ATOM 909 N N . VAL A 1 110 ? -8.364 -11.671 31.880 1.00 16.80 115 VAL A N 1
ATOM 910 C CA . VAL A 1 110 ? -7.679 -12.963 31.894 1.00 18.55 115 VAL A CA 1
ATOM 911 C C . VAL A 1 110 ? -7.255 -13.331 33.311 1.00 20.37 115 VAL A C 1
ATOM 912 O O . VAL A 1 110 ? -7.438 -14.472 33.753 1.00 20.05 115 VAL A O 1
ATOM 916 N N . LEU A 1 111 ? -6.711 -12.366 34.057 1.00 21.12 116 LEU A N 1
ATOM 917 C CA . LEU A 1 111 ? -6.261 -12.654 35.415 1.00 24.42 116 LEU A CA 1
ATOM 918 C C . LEU A 1 111 ? -7.418 -12.966 36.356 1.00 23.73 116 LEU A C 1
ATOM 919 O O . LEU A 1 111 ? -7.246 -13.736 37.310 1.00 25.52 116 LEU A O 1
ATOM 924 N N . GLU A 1 112 ? -8.591 -12.380 36.121 1.00 22.51 117 GLU A N 1
ATOM 925 C CA . GLU A 1 112 ? -9.744 -12.665 36.967 1.00 22.89 117 GLU A CA 1
ATOM 926 C C . GLU A 1 112 ? -10.392 -14.004 36.651 1.00 26.19 117 GLU A C 1
ATOM 927 O O . GLU A 1 112 ? -11.161 -14.513 37.474 1.00 27.70 117 GLU A O 1
ATOM 930 N N . HIS A 1 113 ? -10.097 -14.588 35.490 1.00 28.64 118 HIS A N 1
ATOM 931 C CA . HIS A 1 113 ? -10.739 -15.819 35.060 1.00 31.84 118 HIS A CA 1
ATOM 932 C C . HIS A 1 113 ? -9.790 -16.992 34.856 1.00 33.37 118 HIS A C 1
ATOM 933 O O . HIS A 1 113 ? -10.263 -18.131 34.767 1.00 34.83 118 HIS A O 1
ATOM 940 N N . ASN A 1 114 ? -8.482 -16.763 34.790 0.78 33.77 119 ASN A N 1
ATOM 941 C CA . ASN A 1 114 ? -7.537 -17.848 34.535 0.78 35.61 119 ASN A CA 1
ATOM 942 C C . ASN A 1 114 ? -7.296 -18.707 35.774 0.78 36.31 119 ASN A C 1
ATOM 943 O O . ASN A 1 114 ? -7.038 -19.906 35.657 0.78 38.27 119 ASN A O 1
ATOM 949 N N . GLY B 1 1 ? -20.849 -0.707 -7.511 1.00 45.70 6 GLY C N 1
ATOM 950 C CA . GLY B 1 1 ? -20.158 -0.536 -6.247 1.00 43.56 6 GLY C CA 1
ATOM 951 C C . GLY B 1 1 ? -19.992 -1.829 -5.469 1.00 40.48 6 GLY C C 1
ATOM 952 O O . GLY B 1 1 ? -19.496 -2.824 -5.999 1.00 39.68 6 GLY C O 1
ATOM 953 N N . PRO B 1 2 ? -20.412 -1.822 -4.209 1.00 37.74 7 PRO C N 1
ATOM 954 C CA . PRO B 1 2 ? -20.237 -3.010 -3.369 1.00 33.77 7 PRO C CA 1
ATOM 955 C C . PRO B 1 2 ? -21.126 -4.158 -3.821 1.00 28.05 7 PRO C C 1
ATOM 956 O O . PRO B 1 2 ? -22.104 -3.987 -4.552 1.00 27.04 7 PRO C O 1
ATOM 960 N N . TYR B 1 3 ? -20.759 -5.354 -3.376 1.00 22.44 8 TYR C N 1
ATOM 961 C CA . TYR B 1 3 ? -21.641 -6.505 -3.502 1.00 22.46 8 TYR C CA 1
ATOM 962 C C . TYR B 1 3 ? -22.674 -6.465 -2.383 1.00 23.68 8 TYR C C 1
ATOM 963 O O . TYR B 1 3 ? -22.368 -6.050 -1.263 1.00 25.56 8 TYR C O 1
ATOM 972 N N . ASN B 1 4 ? -23.904 -6.892 -2.668 1.00 24.95 9 ASN C N 1
ATOM 973 C CA . ASN B 1 4 ? -24.903 -6.850 -1.606 1.00 24.85 9 ASN C CA 1
ATOM 974 C C . ASN B 1 4 ? -24.767 -8.040 -0.667 1.00 23.44 9 ASN C C 1
ATOM 975 O O . ASN B 1 4 ? -24.420 -9.152 -1.081 1.00 22.71 9 ASN C O 1
ATOM 980 N N . GLU B 1 5 ? -25.009 -7.775 0.617 1.00 23.36 10 GLU C N 1
ATOM 981 C CA . GLU B 1 5 ? -24.711 -8.742 1.665 1.00 21.02 10 GLU C CA 1
ATOM 982 C C . GLU B 1 5 ? -25.471 -10.044 1.457 1.00 19.57 10 GLU C C 1
ATOM 983 O O . GLU B 1 5 ? -24.914 -11.131 1.651 1.00 19.84 10 GLU C O 1
ATOM 989 N N . ALA B 1 6 ? -26.741 -9.951 1.056 1.00 18.49 11 ALA C N 1
ATOM 990 C CA . ALA B 1 6 ? -27.564 -11.142 0.888 1.00 18.57 11 ALA C CA 1
ATOM 991 C C . ALA B 1 6 ? -27.025 -12.049 -0.213 1.00 18.28 11 ALA C C 1
ATOM 992 O O . ALA B 1 6 ? -26.996 -13.275 -0.052 1.00 18.48 11 ALA C O 1
ATOM 994 N N . ASP B 1 7 ? -26.597 -11.473 -1.338 1.00 18.42 12 ASP C N 1
ATOM 995 C CA . ASP B 1 7 ? -26.014 -12.287 -2.405 1.00 19.28 12 ASP C CA 1
ATOM 996 C C . ASP B 1 7 ? -24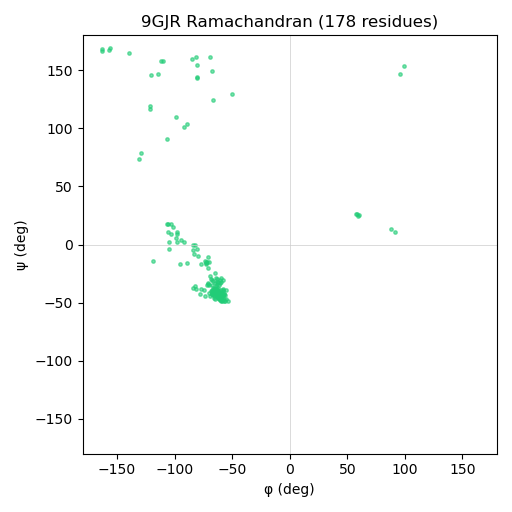.742 -12.987 -1.940 1.00 17.65 12 ASP C C 1
ATOM 997 O O . ASP B 1 7 ? -24.548 -14.181 -2.199 1.00 17.34 12 ASP C O 1
ATOM 1002 N N . VAL B 1 8 ? -23.847 -12.257 -1.267 1.00 16.73 13 VAL C N 1
ATOM 1003 C CA . VAL B 1 8 ? -22.596 -12.876 -0.833 1.00 16.65 13 VAL C CA 1
ATOM 1004 C C . VAL B 1 8 ? -22.865 -13.979 0.184 1.00 15.93 13 VAL C C 1
ATOM 1005 O O . VAL B 1 8 ? -22.247 -15.050 0.134 1.00 15.30 13 VAL C O 1
ATOM 1009 N N . ALA B 1 9 ? -23.792 -13.743 1.116 1.00 15.05 14 ALA C N 1
ATOM 1010 C CA . ALA B 1 9 ? -24.128 -14.770 2.098 1.00 15.10 14 ALA C CA 1
ATOM 1011 C C . ALA B 1 9 ? -24.676 -16.024 1.428 1.00 14.21 14 ALA C C 1
ATOM 1012 O O . ALA B 1 9 ? -24.339 -17.143 1.833 1.00 14.06 14 ALA C O 1
ATOM 1014 N N . ALA B 1 10 ? -25.536 -15.857 0.418 1.00 15.12 15 ALA C N 1
ATOM 1015 C CA . AL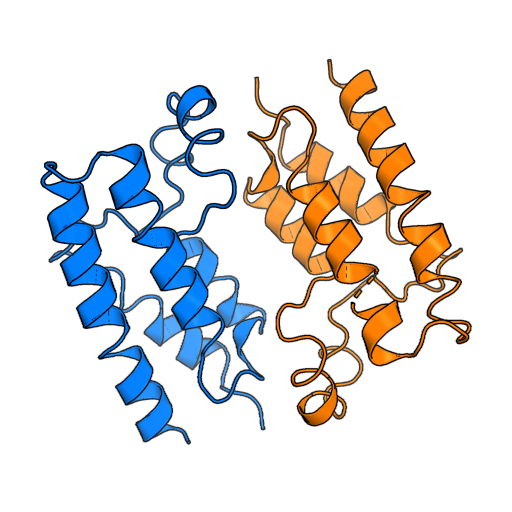A B 1 10 ? -26.074 -17.005 -0.309 1.00 15.65 15 ALA C CA 1
ATOM 1016 C C . ALA B 1 10 ? -24.966 -17.764 -1.027 1.00 15.55 15 ALA C C 1
ATOM 1017 O O . ALA B 1 10 ? -24.960 -19.001 -1.049 1.00 16.24 15 ALA C O 1
ATOM 1019 N N . LEU B 1 11 ? -24.015 -17.036 -1.616 1.00 15.36 16 LEU C N 1
ATOM 1020 C CA . LEU B 1 11 ? -22.847 -17.673 -2.209 1.00 15.64 16 LEU C CA 1
ATOM 1021 C C . LEU B 1 11 ? -22.117 -18.521 -1.179 1.00 14.62 16 LEU C C 1
ATOM 1022 O O . LEU B 1 11 ? -21.804 -19.692 -1.426 1.00 15.98 16 LEU C O 1
ATOM 1027 N N . VAL B 1 12 ? -21.853 -17.951 -0.003 1.00 13.26 17 VAL C N 1
ATOM 1028 C CA . VAL B 1 12 ? -21.091 -18.675 1.010 1.00 13.45 17 VAL C CA 1
ATOM 1029 C C . VAL B 1 12 ? -21.801 -19.965 1.401 1.00 13.97 17 VAL C C 1
ATOM 1030 O O . VAL B 1 12 ? -21.188 -21.038 1.459 1.00 14.64 17 VAL C O 1
ATOM 1034 N N . ARG B 1 13 ? -23.100 -19.877 1.690 1.00 14.40 18 ARG C N 1
ATOM 1035 C CA . ARG B 1 13 ? -23.838 -21.068 2.099 1.00 15.72 18 ARG C CA 1
ATOM 1036 C C . ARG B 1 13 ? -23.814 -22.136 1.020 1.00 16.28 18 ARG C C 1
ATOM 1037 O O . ARG B 1 13 ? -23.794 -23.333 1.334 1.00 16.93 18 ARG C O 1
ATOM 1045 N N . SER B 1 14 ? -23.800 -21.730 -0.252 1.00 16.56 19 SER C N 1
ATOM 1046 C CA . SER B 1 14 ? -23.785 -22.700 -1.339 1.00 16.79 19 SER C CA 1
ATOM 1047 C C . SER B 1 14 ? -22.454 -23.429 -1.446 1.00 15.82 19 SER C C 1
ATOM 1048 O O . SER B 1 14 ? -22.363 -24.414 -2.187 1.00 18.41 19 SER C O 1
ATOM 1051 N N . LEU B 1 15 ? -21.425 -22.970 -0.733 1.00 13.98 20 LEU C N 1
ATOM 1052 C CA . LEU B 1 15 ? -20.126 -23.622 -0.751 1.00 14.27 20 LEU C CA 1
ATOM 1053 C C . LEU B 1 15 ? -20.048 -24.789 0.225 1.00 15.01 20 LEU C C 1
ATOM 1054 O O . LEU B 1 15 ? -19.035 -25.496 0.237 1.00 15.86 20 LEU C O 1
ATOM 1059 N N . ASP B 1 16 ? -21.091 -25.008 1.026 1.00 17.61 21 ASP C N 1
ATOM 1060 C CA . ASP B 1 16 ? -21.146 -26.093 2.009 1.00 18.65 21 ASP C CA 1
ATOM 1061 C C . ASP B 1 16 ? -21.783 -27.299 1.324 1.00 19.98 21 ASP C C 1
ATOM 1062 O O . ASP B 1 16 ? -23.006 -27.377 1.200 1.00 20.32 21 ASP C O 1
ATOM 1067 N N . ARG B 1 17 ? -20.954 -28.253 0.900 1.00 18.12 22 ARG C N 1
ATOM 1068 C CA . ARG B 1 17 ? -21.367 -29.285 -0.045 1.00 18.67 22 ARG C CA 1
ATOM 1069 C C . ARG B 1 17 ? -21.370 -30.686 0.556 1.00 18.18 22 ARG C C 1
ATOM 1070 O O . ARG B 1 17 ? -20.500 -31.045 1.360 1.00 17.22 22 ARG C O 1
ATOM 1078 N N . ALA B 1 18 ? -22.319 -31.499 0.077 1.00 19.27 23 ALA C N 1
ATOM 1079 C CA . ALA B 1 18 ? -22.324 -32.925 0.393 1.00 19.92 23 ALA C CA 1
ATOM 1080 C C . ALA B 1 18 ? -21.088 -33.624 -0.154 1.00 19.59 23 ALA C C 1
ATOM 1081 O O . ALA B 1 18 ? -20.607 -34.594 0.450 1.00 19.99 23 ALA C O 1
ATOM 1083 N N . GLU B 1 19 ? -20.569 -33.152 -1.294 1.00 20.19 24 GLU C N 1
ATOM 1084 C CA . GLU B 1 19 ? -19.334 -33.689 -1.860 1.00 22.11 24 GLU C CA 1
ATOM 1085 C C . GLU B 1 19 ? -18.171 -33.584 -0.881 1.00 17.90 24 GLU C C 1
ATOM 1086 O O . GLU B 1 19 ? -17.244 -34.402 -0.927 1.00 18.97 24 GLU C O 1
ATOM 1092 N N . ASP B 1 20 ? -18.184 -32.572 -0.012 1.00 15.83 25 ASP C N 1
ATOM 1093 C CA . ASP B 1 20 ? -17.144 -32.368 0.986 1.00 14.86 25 ASP C CA 1
ATOM 1094 C C . ASP B 1 20 ? -17.533 -32.920 2.351 1.00 14.67 25 ASP C C 1
ATOM 1095 O O . ASP B 1 20 ? -16.826 -32.667 3.339 1.00 13.95 25 ASP C O 1
ATOM 1100 N N . HIS B 1 21 ? -18.645 -33.657 2.431 1.00 14.65 26 HIS C N 1
ATOM 1101 C CA . HIS B 1 21 ? -19.105 -34.271 3.678 1.00 15.14 26 HIS C CA 1
ATOM 1102 C C . HIS B 1 21 ? -19.356 -33.235 4.766 1.00 15.24 26 HIS C C 1
ATOM 1103 O O . HIS B 1 21 ? -19.318 -33.536 5.965 1.00 14.98 26 HIS C O 1
ATOM 1110 N N . HIS B 1 22 ? -19.630 -32.006 4.328 1.00 14.74 27 HIS C N 1
ATOM 1111 C CA . HIS B 1 22 ? -20.004 -30.903 5.211 1.00 15.05 27 HIS C CA 1
ATOM 1112 C C . HIS B 1 22 ? -18.948 -30.617 6.279 1.00 14.01 27 HIS C C 1
ATOM 1113 O O . HIS B 1 22 ? -19.266 -30.091 7.347 1.00 15.06 27 HIS C O 1
ATOM 1120 N N . ILE B 1 23 ? -17.679 -30.940 6.010 1.00 13.13 28 ILE C N 1
ATOM 1121 C CA . ILE B 1 23 ? -16.676 -30.756 7.056 1.00 12.43 28 ILE C CA 1
ATOM 1122 C C . ILE B 1 23 ? -16.364 -29.288 7.321 1.00 12.17 28 ILE C C 1
ATOM 1123 O O . ILE B 1 23 ? -15.780 -28.974 8.361 1.00 13.34 28 ILE C O 1
ATOM 1128 N N . PHE B 1 24 ? -16.754 -28.377 6.427 1.00 12.06 29 PHE C N 1
ATOM 1129 C CA . PHE B 1 24 ? -16.515 -26.950 6.616 1.00 12.40 29 PHE C CA 1
ATOM 1130 C C . PHE B 1 24 ? -17.762 -26.194 7.047 1.00 12.65 29 PHE C C 1
ATOM 1131 O O . PHE B 1 24 ? -17.736 -24.962 7.124 1.00 12.66 29 PHE C O 1
ATOM 1139 N N . ALA B 1 25 ? -18.840 -26.909 7.375 1.00 12.94 30 ALA C N 1
ATOM 1140 C CA . ALA B 1 25 ? -20.126 -26.261 7.625 1.00 13.83 30 ALA C CA 1
ATOM 1141 C C . ALA B 1 25 ? -20.106 -25.379 8.869 1.00 14.00 30 ALA C C 1
ATOM 1142 O O . ALA B 1 25 ? -20.660 -24.270 8.853 1.00 14.76 30 ALA C O 1
ATOM 1144 N N A VAL B 1 26 ? -19.535 -25.857 9.972 0.66 14.50 31 VAL C N 1
ATOM 1145 N N B VAL B 1 26 ? -19.445 -25.845 9.937 0.34 14.45 31 VAL C N 1
ATOM 1146 C CA A VAL B 1 26 ? -19.533 -25.104 11.221 0.66 14.01 31 VAL C CA 1
ATOM 1147 C CA B VAL B 1 26 ? -19.557 -25.305 11.290 0.34 14.51 31 VAL C CA 1
ATOM 1148 C C A VAL B 1 26 ? -18.182 -25.249 11.910 0.66 12.91 31 VAL C C 1
ATOM 1149 C C B VAL B 1 26 ? -18.168 -25.289 11.929 0.34 13.90 31 VAL C C 1
ATOM 1150 O O A VAL B 1 26 ? -17.374 -26.123 11.586 0.66 13.25 31 VAL C O 1
ATOM 1151 O O B VAL B 1 26 ? -17.292 -26.076 11.558 0.34 14.04 31 VAL C O 1
ATOM 1158 N N . ASP B 1 27 ? -17.965 -24.372 12.887 1.00 14.02 32 ASP C N 1
ATOM 1159 C CA . ASP B 1 27 ? -16.725 -24.318 13.666 1.00 13.74 32 ASP C CA 1
ATOM 1160 C C . ASP B 1 27 ? -16.352 -25.709 14.172 1.00 11.88 32 ASP C C 1
ATOM 1161 O O . ASP B 1 27 ? -17.170 -26.394 14.792 1.00 14.10 32 ASP C O 1
ATOM 1166 N N A VAL B 1 28 ? -15.112 -26.126 13.901 0.38 12.66 33 VAL C N 1
ATOM 1167 N N B VAL B 1 28 ? -15.109 -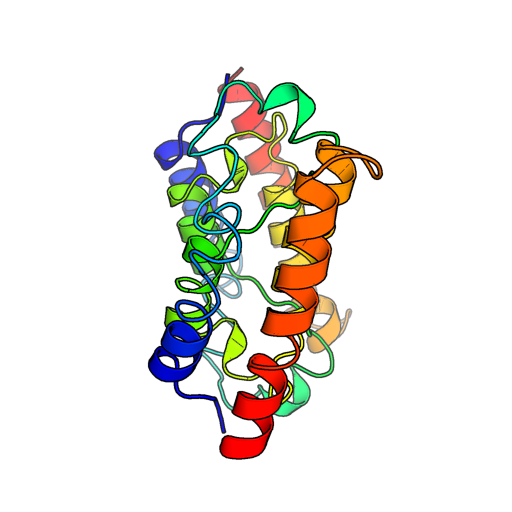26.122 13.873 0.62 11.24 33 VAL C N 1
ATOM 1168 C CA A VAL B 1 28 ? -14.683 -27.464 14.307 0.38 13.97 33 VAL C CA 1
ATOM 1169 C CA B VAL B 1 28 ? -14.601 -27.425 14.311 0.62 12.07 33 VAL C CA 1
ATOM 1170 C C A VAL B 1 28 ? -14.783 -27.644 15.818 0.38 13.44 33 VAL C C 1
ATOM 1171 C C B VAL B 1 28 ? -14.829 -27.618 15.802 0.62 11.95 33 VAL C C 1
ATOM 1172 O O A VAL B 1 28 ? -15.058 -28.750 16.302 0.38 13.49 33 VAL C O 1
ATOM 1173 O O B VAL B 1 28 ? -15.215 -28.703 16.255 0.62 12.56 33 VAL C O 1
ATOM 1180 N N . LEU B 1 29 ? -14.571 -26.575 16.589 1.00 13.29 34 LEU C N 1
ATOM 1181 C CA . LEU B 1 29 ? -14.666 -26.673 18.041 1.00 14.08 34 LEU C CA 1
ATOM 1182 C C . LEU B 1 29 ? -16.096 -26.576 18.555 1.00 14.74 34 LEU C C 1
ATOM 1183 O O . LEU B 1 29 ? -16.333 -26.841 19.739 1.00 17.13 34 LEU C O 1
ATOM 1188 N N . GLU B 1 30 ? -17.053 -26.203 17.703 1.00 14.16 35 GLU C N 1
ATOM 1189 C CA . GLU B 1 30 ? -18.456 -26.375 18.060 1.00 15.09 35 GLU C CA 1
ATOM 1190 C C . GLU B 1 30 ? -18.849 -27.844 17.990 1.00 14.55 35 GLU C C 1
ATOM 1191 O O . GLU B 1 30 ? -19.501 -28.366 18.903 1.00 15.27 35 GLU C O 1
ATOM 1197 N N . THR B 1 31 ? -18.431 -28.529 16.923 1.00 14.22 36 THR C N 1
ATOM 1198 C CA . THR B 1 31 ? -18.783 -29.934 16.745 1.00 13.62 36 THR C CA 1
ATOM 1199 C C . THR B 1 31 ? -17.986 -30.827 17.687 1.00 13.30 36 THR C C 1
ATOM 1200 O O . THR B 1 31 ? -18.528 -31.789 18.248 1.00 15.23 36 THR C O 1
ATOM 1204 N N . TYR B 1 32 ? -16.705 -30.513 17.885 1.00 11.75 37 TYR C N 1
ATOM 1205 C CA . TYR B 1 32 ? -15.770 -31.370 18.615 1.00 11.70 37 TYR C CA 1
ATOM 1206 C C . TYR B 1 32 ? -15.016 -30.522 19.638 1.00 12.74 37 TYR C C 1
ATOM 1207 O O . TYR B 1 32 ? -13.811 -30.280 19.495 1.00 13.52 37 TYR C O 1
ATOM 1216 N N A PRO B 1 33 ? -15.702 -30.059 20.689 0.66 14.06 38 PRO C N 1
ATOM 1217 N N B PRO B 1 33 ? -15.694 -30.067 20.697 0.34 13.67 38 PRO C N 1
ATOM 1218 C CA A PRO B 1 33 ? -15.047 -29.149 21.643 0.66 14.94 38 PRO C CA 1
ATOM 1219 C CA B PRO B 1 33 ? -15.041 -29.139 21.638 0.34 14.49 38 PRO C CA 1
ATOM 1220 C C A PRO B 1 33 ? -13.810 -29.739 22.297 0.66 14.43 38 PRO C C 1
ATOM 1221 C C B PRO B 1 33 ? -13.854 -29.736 22.375 0.34 14.50 38 PRO C C 1
ATOM 1222 O O A PRO B 1 33 ? -12.880 -28.994 22.639 0.66 14.77 38 PRO C O 1
ATOM 1223 O O B PRO B 1 33 ? -13.008 -28.981 22.875 0.34 15.10 38 PRO C O 1
ATOM 1230 N N . TYR B 1 34 ? -13.758 -31.063 22.457 1.00 14.07 39 TYR C N 1
ATOM 1231 C CA . TYR B 1 34 ? -12.623 -31.710 23.098 1.00 14.80 39 TYR C CA 1
ATOM 1232 C C . TYR B 1 34 ? -11.325 -31.600 22.298 1.00 15.07 39 TYR C C 1
ATOM 1233 O O . TYR B 1 34 ? -10.260 -31.944 22.827 1.00 16.71 39 TYR C O 1
ATOM 1242 N N . LEU B 1 35 ? -11.378 -31.155 21.045 1.00 13.54 40 LEU C N 1
ATOM 1243 C CA . LEU B 1 35 ? -10.154 -30.917 20.287 1.00 13.68 40 LEU C CA 1
ATOM 1244 C C . LEU B 1 35 ? -9.491 -29.587 20.606 1.00 14.67 40 LEU C C 1
ATOM 1245 O O . LEU B 1 35 ? -8.402 -29.333 20.088 1.00 14.76 40 LEU C O 1
ATOM 1250 N N . ALA B 1 36 ? -10.099 -28.752 21.456 1.00 14.61 41 ALA C N 1
ATOM 1251 C CA . ALA B 1 36 ? -9.666 -27.362 21.585 1.00 14.55 41 ALA C CA 1
ATOM 1252 C C . ALA B 1 36 ? -8.194 -27.245 21.962 1.00 16.99 41 ALA C C 1
ATOM 1253 O O . ALA B 1 36 ? -7.457 -26.448 21.371 1.00 17.84 41 ALA C O 1
ATOM 1255 N N . GLU B 1 37 ? -7.744 -28.013 22.956 1.00 18.10 42 GLU C N 1
ATOM 1256 C CA . GLU B 1 37 ? -6.386 -27.800 23.455 1.00 19.78 42 GLU C CA 1
ATOM 1257 C C . GLU B 1 37 ? -5.333 -28.097 22.390 1.00 19.76 42 GLU C C 1
ATOM 1258 O O . GLU B 1 37 ? -4.343 -27.367 22.275 1.00 21.10 42 GLU C O 1
ATOM 1261 N N . SER B 1 38 ? -5.543 -29.133 21.574 1.00 18.05 43 SER C N 1
ATOM 1262 C CA . SER B 1 38 ? -4.578 -29.424 20.517 1.00 16.79 43 SER C CA 1
ATOM 1263 C C . SER B 1 38 ? -4.837 -28.580 19.269 1.00 14.61 43 SER C C 1
ATOM 1264 O O . SER B 1 38 ? -3.888 -28.117 18.617 1.00 16.46 43 SER C O 1
ATOM 1267 N N . TYR B 1 39 ? -6.111 -28.352 18.937 1.00 13.32 44 TYR C N 1
ATOM 1268 C CA . TYR B 1 39 ? -6.438 -27.626 17.714 1.00 13.64 44 TYR C CA 1
ATOM 1269 C C . TYR B 1 39 ? -5.968 -26.180 17.786 1.00 14.85 44 TYR C C 1
ATOM 1270 O O . TYR B 1 39 ? -5.437 -25.649 16.806 1.00 15.70 44 TYR C O 1
ATOM 1279 N N A THR B 1 40 ? -6.145 -25.522 18.935 0.60 14.20 45 THR C N 1
ATOM 1280 N N B THR B 1 40 ? -6.165 -25.528 18.936 0.40 14.51 45 THR C N 1
ATOM 1281 C CA A THR B 1 40 ? -5.770 -24.114 19.023 0.60 15.16 45 THR C CA 1
ATOM 1282 C CA B THR B 1 40 ? -5.775 -24.128 19.072 0.40 15.20 45 THR C CA 1
ATOM 1283 C C A THR B 1 40 ? -4.261 -23.904 19.002 0.60 16.03 45 THR C C 1
ATOM 1284 C C B THR B 1 40 ? -4.272 -23.946 18.898 0.40 15.37 45 THR C C 1
ATOM 1285 O O A THR B 1 40 ? -3.809 -22.793 18.707 0.60 18.44 45 THR C O 1
ATOM 1286 O O B THR B 1 40 ? -3.830 -22.921 18.365 0.40 16.26 45 THR C O 1
ATOM 1293 N N . LYS B 1 41 ? -3.473 -24.935 19.311 1.00 15.21 46 LYS C N 1
ATOM 1294 C CA . LYS B 1 41 ? -2.026 -24.819 19.147 1.00 16.70 46 LYS C CA 1
ATOM 1295 C C . LYS B 1 41 ? -1.646 -24.770 17.673 1.00 17.89 46 LYS C C 1
ATOM 1296 O O . LYS B 1 41 ? -0.775 -23.989 17.275 1.00 20.28 46 LYS C O 1
ATOM 1302 N N . VAL B 1 42 ? -2.277 -25.614 16.857 1.00 15.79 47 VAL C N 1
ATOM 1303 C CA . VAL B 1 42 ? -1.950 -25.729 15.440 1.00 16.64 47 VAL C CA 1
ATOM 1304 C C . VAL B 1 42 ? -2.644 -24.641 14.632 1.00 16.51 47 VAL C C 1
ATOM 1305 O O . VAL B 1 42 ? -2.089 -24.138 13.646 1.00 17.27 47 VAL C O 1
ATOM 1309 N N . CYS B 1 43 ? -3.865 -24.276 15.022 1.00 15.40 48 CYS C N 1
ATOM 1310 C CA . CYS B 1 43 ? -4.735 -23.398 14.236 1.00 14.71 48 CYS C CA 1
ATOM 1311 C C . CYS B 1 43 ? -5.248 -22.276 15.126 1.00 15.39 48 CYS C C 1
ATOM 1312 O O . CYS B 1 43 ? -6.397 -22.306 15.586 1.00 16.67 48 CYS C O 1
ATOM 1315 N N . PRO B 1 44 ? -4.427 -21.256 15.373 1.00 16.56 49 PRO C N 1
ATOM 1316 C CA . PRO B 1 44 ? -4.856 -20.166 16.264 1.00 16.62 49 PRO C CA 1
ATOM 1317 C C . PRO B 1 44 ? -5.900 -19.240 15.653 1.00 17.03 49 PRO C C 1
ATOM 1318 O O . PRO B 1 44 ? -6.515 -18.457 16.388 1.00 20.26 49 PRO C O 1
ATOM 1322 N N . ARG B 1 45 ? -6.100 -19.275 14.338 1.00 15.03 50 ARG C N 1
ATOM 1323 C CA . ARG B 1 45 ? -7.154 -18.516 13.672 1.00 15.24 50 ARG C CA 1
ATOM 1324 C C . ARG B 1 45 ? -8.034 -19.523 12.950 1.00 17.31 50 ARG C C 1
ATOM 1325 O O . ARG B 1 45 ? -7.540 -20.263 12.093 1.00 20.90 50 ARG C O 1
ATOM 1333 N N . ARG B 1 46 ? -9.317 -19.573 13.313 1.00 15.68 51 ARG C N 1
ATOM 1334 C CA . ARG B 1 46 ? -10.264 -20.541 12.764 1.00 15.51 51 ARG C CA 1
ATOM 1335 C C . ARG B 1 46 ? -11.303 -19.834 11.909 1.00 15.06 51 ARG C C 1
ATOM 1336 O O . ARG B 1 46 ? -11.581 -18.645 12.088 1.00 16.78 51 ARG C O 1
ATOM 1344 N N . CYS B 1 47 ? -11.923 -20.600 11.011 1.00 13.95 52 CYS C N 1
ATOM 1345 C CA . CYS B 1 47 ? -13.090 -20.115 10.285 1.00 14.10 52 CYS C CA 1
ATOM 1346 C C . CYS B 1 47 ? -13.885 -21.323 9.810 1.00 14.02 52 CYS C C 1
ATOM 1347 O O . CYS B 1 47 ? -13.417 -22.463 9.879 1.00 14.06 52 CYS C O 1
ATOM 1350 N N . ASP B 1 48 ? -15.108 -21.056 9.352 1.00 12.72 53 ASP C N 1
ATOM 1351 C CA . ASP B 1 48 ? -16.037 -22.075 8.870 1.00 11.67 53 ASP C CA 1
ATOM 1352 C C . ASP B 1 48 ? -17.101 -21.350 8.057 1.00 12.43 53 ASP C C 1
ATOM 1353 O O . ASP B 1 48 ? -17.204 -20.122 8.104 1.00 12.41 53 ASP C O 1
ATOM 1358 N N . LEU B 1 49 ? -17.905 -22.122 7.319 1.00 11.55 54 LEU C N 1
ATOM 1359 C CA . LEU B 1 49 ? -18.848 -21.510 6.381 1.00 11.96 54 LEU C CA 1
ATOM 1360 C C . LEU B 1 49 ? -20.005 -20.799 7.077 1.00 12.33 54 LEU C C 1
ATOM 1361 O O . LEU B 1 49 ? -20.502 -19.788 6.561 1.00 12.88 54 LEU C O 1
ATOM 1366 N N . ALA B 1 50 ? -20.462 -21.301 8.226 1.00 12.37 55 ALA C N 1
ATOM 1367 C CA . ALA B 1 50 ? -21.512 -20.588 8.945 1.00 13.15 55 ALA C CA 1
ATOM 1368 C C . ALA B 1 50 ? -21.011 -19.236 9.433 1.00 13.98 55 ALA C C 1
ATOM 1369 O O . ALA B 1 50 ? -21.714 -18.223 9.315 1.00 15.33 55 ALA C O 1
ATOM 1371 N N . THR B 1 51 ? -19.788 -19.199 9.966 1.00 14.12 56 THR C N 1
ATOM 1372 C CA . THR B 1 51 ? -19.196 -17.933 10.383 1.00 15.39 56 THR C CA 1
ATOM 1373 C C . THR B 1 51 ? -19.016 -16.994 9.194 1.00 14.87 56 THR C C 1
ATOM 1374 O O . THR B 1 51 ? -19.346 -15.803 9.275 1.00 14.94 56 THR C O 1
ATOM 1378 N N . ALA B 1 52 ? -18.494 -17.518 8.079 1.00 13.04 57 ALA C N 1
ATOM 1379 C CA . ALA B 1 52 ? -18.276 -16.697 6.890 1.00 12.24 57 ALA C CA 1
ATOM 1380 C C . ALA B 1 52 ? -19.586 -16.141 6.343 1.00 13.83 57 ALA C C 1
ATOM 1381 O O . ALA B 1 52 ? -19.632 -14.995 5.874 1.00 13.83 57 ALA C O 1
ATOM 1383 N N . ALA B 1 53 ? -20.665 -16.928 6.391 1.00 13.51 58 ALA C N 1
ATOM 1384 C CA . ALA B 1 53 ? -21.955 -16.418 5.926 1.00 14.45 58 ALA C CA 1
ATOM 1385 C C . ALA B 1 53 ? -22.449 -15.288 6.818 1.00 16.16 58 ALA C C 1
ATOM 1386 O O . ALA B 1 53 ? -23.030 -14.307 6.332 1.00 17.11 58 ALA C O 1
ATOM 1388 N N . GLN B 1 54 ? -22.224 -15.403 8.127 1.00 16.28 59 GLN C N 1
ATOM 1389 C CA . GLN B 1 54 ? -22.593 -14.312 9.022 1.00 17.91 59 GLN C CA 1
ATOM 1390 C C . GLN B 1 54 ? -21.741 -13.072 8.766 1.00 17.45 59 GLN C C 1
ATOM 1391 O O . GLN B 1 54 ? -22.263 -11.950 8.766 1.00 17.85 59 GLN C O 1
ATOM 1397 N N . LYS B 1 55 ? -20.432 -13.249 8.537 1.00 15.85 60 LYS C N 1
ATOM 1398 C CA . LYS B 1 55 ? -19.596 -12.118 8.135 1.00 16.44 60 LYS C CA 1
ATOM 1399 C C . LYS B 1 55 ? -20.143 -11.454 6.879 1.00 15.80 60 LYS C C 1
ATOM 1400 O O . LYS B 1 55 ? -20.193 -10.218 6.788 1.00 16.21 60 LYS C O 1
ATOM 1406 N N . ALA B 1 56 ? -20.560 -12.257 5.899 1.00 14.83 61 ALA C N 1
ATOM 1407 C CA . ALA B 1 56 ? -21.113 -11.709 4.665 1.00 14.88 61 ALA C CA 1
ATOM 1408 C C . ALA B 1 56 ? -22.331 -10.839 4.953 1.00 16.27 61 ALA C C 1
ATOM 1409 O O . ALA B 1 56 ? -22.454 -9.725 4.426 1.00 16.64 61 ALA C O 1
ATOM 1411 N N . LEU B 1 57 ? -23.236 -11.329 5.806 1.00 17.18 62 LEU C N 1
ATOM 1412 C CA . LEU B 1 57 ? -24.434 -10.568 6.149 1.00 17.99 62 LEU C CA 1
ATOM 1413 C C . LEU B 1 57 ? -24.100 -9.267 6.858 1.00 19.22 62 LEU C C 1
ATOM 1414 O O . LEU B 1 57 ? -24.863 -8.296 6.764 1.00 21.23 62 LEU C O 1
ATOM 1419 N N . GLU B 1 58 ? -22.996 -9.234 7.598 1.00 19.54 63 GLU C N 1
ATOM 1420 C CA . GLU B 1 58 ? -22.590 -8.024 8.298 1.00 22.30 63 GLU C CA 1
ATOM 1421 C C . GLU B 1 58 ? -21.836 -7.051 7.400 1.00 21.65 63 GLU C C 1
ATOM 1422 O O . GLU B 1 58 ? -21.457 -5.972 7.863 1.00 24.72 63 GLU C O 1
ATOM 1428 N N . GLY B 1 59 ? -21.625 -7.394 6.132 1.00 19.10 64 GLY C N 1
ATOM 1429 C CA . GLY B 1 59 ? -20.933 -6.519 5.205 1.00 18.52 64 GLY C CA 1
ATOM 1430 C C . GLY B 1 59 ? -19.428 -6.662 5.183 1.00 17.32 64 GLY C C 1
ATOM 1431 O O . GLY B 1 59 ? -18.752 -5.802 4.611 1.00 18.91 64 GLY C O 1
ATOM 1432 N N . ALA B 1 60 ? -18.883 -7.727 5.778 1.00 16.35 65 ALA C N 1
ATOM 1433 C CA . ALA B 1 60 ? -17.436 -7.861 5.891 1.00 16.29 65 ALA C CA 1
ATOM 1434 C C . ALA B 1 60 ? -16.756 -7.939 4.532 1.00 16.56 65 ALA C C 1
ATOM 1435 O O . ALA B 1 60 ? -15.624 -7.472 4.384 1.00 17.94 65 ALA C O 1
ATOM 1437 N N . TYR B 1 61 ? -17.423 -8.511 3.532 1.00 16.16 66 TYR C N 1
ATOM 1438 C CA . TYR B 1 61 ? -16.813 -8.754 2.231 1.00 16.15 66 TYR C CA 1
ATOM 1439 C C . TYR B 1 61 ? -17.280 -7.787 1.152 1.00 16.94 66 TYR C C 1
ATOM 1440 O O . TYR B 1 61 ? -16.777 -7.852 0.026 1.00 19.56 66 TYR C O 1
ATOM 1449 N N . SER B 1 62 ? -18.224 -6.894 1.464 1.00 17.94 67 SER C N 1
ATOM 1450 C CA . SER B 1 62 ? -18.969 -6.205 0.414 1.00 19.78 67 SER C CA 1
ATOM 1451 C C . SER B 1 62 ? -18.111 -5.223 -0.374 1.00 19.02 67 SER C C 1
ATOM 1452 O O . SER B 1 62 ? -18.408 -4.942 -1.540 1.00 19.31 67 SER C O 1
ATOM 1455 N N . TYR B 1 63 ? -17.060 -4.687 0.229 1.00 18.04 68 TYR C N 1
ATOM 1456 C CA . TYR B 1 63 ? -16.245 -3.683 -0.433 1.00 19.29 68 TYR C CA 1
ATOM 1457 C C . TYR B 1 63 ? -14.945 -4.242 -1.003 1.00 21.76 68 TYR C C 1
ATOM 1458 O O . TYR B 1 63 ? -14.052 -3.468 -1.366 1.00 24.08 68 TYR C O 1
ATOM 1467 N N . ASP B 1 64 ? -14.830 -5.564 -1.114 1.00 23.74 69 ASP C N 1
ATOM 1468 C CA . ASP B 1 64 ? -13.692 -6.210 -1.761 1.00 28.10 69 ASP C CA 1
ATOM 1469 C C . ASP B 1 64 ? -14.114 -6.576 -3.182 1.00 31.46 69 ASP C C 1
ATOM 1470 O O . ASP B 1 64 ? -14.921 -7.491 -3.376 1.00 32.59 69 ASP C O 1
ATOM 1475 N N . LEU B 1 65 ? -13.556 -5.874 -4.172 1.00 34.33 70 LEU C N 1
ATOM 1476 C CA . LEU B 1 65 ? -14.055 -5.975 -5.544 1.00 35.88 70 LEU C CA 1
ATOM 1477 C C . LEU B 1 65 ? -13.934 -7.385 -6.114 1.00 33.96 70 LEU C C 1
ATOM 1478 O O . LEU B 1 65 ? -14.789 -7.811 -6.900 1.00 35.57 70 LEU C O 1
ATOM 1480 N N . ARG B 1 66 ? -12.883 -8.119 -5.758 1.00 29.13 71 ARG C N 1
ATOM 1481 C CA . ARG B 1 66 ? -12.746 -9.494 -6.216 1.00 28.68 71 ARG C CA 1
ATOM 1482 C C . ARG B 1 66 ? -13.034 -10.497 -5.107 1.00 24.59 71 ARG C C 1
ATOM 1483 O O . ARG B 1 66 ? -12.653 -11.666 -5.220 1.00 24.30 71 ARG C O 1
ATOM 1491 N N . LEU B 1 67 ? -13.705 -10.056 -4.038 1.00 21.05 72 LEU C N 1
ATOM 1492 C CA . LEU B 1 67 ? -14.037 -10.905 -2.889 1.00 18.59 72 LEU C CA 1
ATOM 1493 C C . LEU B 1 67 ? -12.803 -11.575 -2.291 1.00 18.48 72 LEU C C 1
ATOM 1494 O O . LEU B 1 67 ? -12.869 -12.709 -1.809 1.00 18.46 72 LEU C O 1
ATOM 1499 N N A GLU B 1 68 ? -11.677 -10.858 -2.298 0.48 18.99 73 GLU C N 1
ATOM 1500 N N B GLU B 1 68 ? -11.668 -10.872 -2.300 0.52 19.53 73 GLU C N 1
ATOM 1501 C CA A GLU B 1 68 ? -10.417 -11.449 -1.860 0.48 19.63 73 GLU C CA 1
ATOM 1502 C CA B GLU B 1 68 ? -10.422 -11.494 -1.864 0.52 20.61 73 GLU C CA 1
ATOM 1503 C C A GLU B 1 68 ? -10.460 -11.831 -0.384 0.48 17.55 73 GLU C C 1
ATOM 1504 C C B GLU B 1 68 ? -10.425 -11.813 -0.372 0.52 18.09 73 GLU C C 1
ATOM 1505 O O A GLU B 1 68 ? -9.887 -12.851 0.016 0.48 16.69 73 GLU C O 1
ATOM 1506 O O B GLU B 1 68 ? -9.786 -12.785 0.050 0.52 17.44 73 GLU C O 1
ATOM 1517 N N . GLY B 1 69 ? -11.139 -11.030 0.439 1.00 17.42 74 GLY C N 1
ATOM 1518 C CA . GLY B 1 69 ? -11.247 -11.361 1.850 1.00 16.91 74 GLY C CA 1
ATOM 1519 C C . GLY B 1 69 ? -11.990 -12.659 2.085 1.00 15.97 74 GLY C C 1
ATOM 1520 O O . GLY B 1 69 ? -11.656 -13.418 3.002 1.00 16.14 74 GLY C O 1
ATOM 1521 N N . LEU B 1 70 ? -12.993 -12.943 1.254 1.00 14.03 75 LEU C N 1
ATOM 1522 C CA . LEU B 1 70 ? -13.687 -14.223 1.343 1.00 13.22 75 LEU C CA 1
ATOM 1523 C C . LEU B 1 70 ? -12.788 -15.361 0.879 1.00 12.56 75 LEU C C 1
ATOM 1524 O O . LEU B 1 70 ? -12.772 -16.434 1.493 1.00 12.98 75 LEU C O 1
ATOM 1529 N N . LYS B 1 71 ? -12.038 -15.151 -0.208 1.00 13.36 76 LYS C N 1
ATOM 1530 C CA . LYS B 1 71 ? -11.086 -16.166 -0.646 1.00 14.64 76 LYS C CA 1
ATOM 1531 C C . LYS B 1 71 ? -10.089 -16.485 0.455 1.00 13.71 76 LYS C C 1
ATOM 1532 O O . LYS B 1 71 ? -9.698 -17.646 0.630 1.00 14.72 76 LYS C O 1
ATOM 1538 N N . ALA B 1 72 ? -9.648 -15.463 1.196 1.00 13.82 77 ALA C N 1
ATOM 1539 C CA . ALA B 1 72 ? -8.714 -15.688 2.294 1.00 12.61 77 ALA C CA 1
ATOM 1540 C C . ALA B 1 72 ? -9.329 -16.565 3.380 1.00 13.17 77 ALA C C 1
ATOM 1541 O O . ALA B 1 72 ? -8.657 -17.452 3.923 1.00 15.03 77 ALA C O 1
ATOM 1543 N N . ASP B 1 73 ? -10.607 -16.342 3.708 1.00 12.55 78 ASP C N 1
ATOM 1544 C CA . ASP B 1 73 ? -11.258 -17.154 4.736 1.00 13.27 78 ASP C CA 1
ATOM 1545 C C . ASP B 1 73 ? -11.447 -18.597 4.272 1.00 12.70 78 ASP C C 1
ATOM 1546 O O . ASP B 1 73 ? -11.263 -19.538 5.057 1.00 13.03 78 ASP C O 1
ATOM 1551 N N . ILE B 1 74 ? -11.811 -18.794 3.000 1.00 13.17 79 ILE C N 1
ATOM 1552 C CA . ILE B 1 74 ? -11.898 -20.143 2.436 1.00 12.45 79 ILE C CA 1
ATOM 1553 C C . ILE B 1 74 ? -10.544 -20.838 2.513 1.00 12.51 79 ILE C C 1
ATOM 1554 O O . ILE B 1 74 ? -10.439 -21.999 2.929 1.00 13.29 79 ILE C O 1
ATOM 1559 N N . ALA B 1 75 ? -9.482 -20.131 2.114 1.00 13.85 80 ALA C N 1
ATOM 1560 C CA . ALA B 1 75 ? -8.148 -20.719 2.151 1.00 13.83 80 ALA C CA 1
ATOM 1561 C C . ALA B 1 75 ? -7.729 -21.060 3.573 1.00 13.67 80 ALA C C 1
ATOM 1562 O O . ALA B 1 75 ? -7.031 -22.056 3.794 1.00 14.82 80 ALA C O 1
ATOM 1564 N N . LEU B 1 76 ? -8.159 -20.261 4.547 1.00 13.00 81 LEU C N 1
ATOM 1565 C CA . LEU B 1 76 ? -7.849 -20.545 5.943 1.00 13.12 81 LEU C CA 1
ATOM 1566 C C . LEU B 1 76 ? -8.548 -21.812 6.419 1.00 13.11 81 LEU C C 1
ATOM 1567 O O . LEU B 1 76 ? -7.944 -22.628 7.129 1.00 13.66 81 LEU C O 1
ATOM 1572 N N . MET B 1 77 ? -9.824 -21.990 6.051 1.00 12.88 82 MET C N 1
ATOM 1573 C CA . MET B 1 77 ? -10.524 -23.227 6.379 1.00 12.18 82 MET C CA 1
ATOM 1574 C C . MET B 1 77 ? -9.756 -24.432 5.857 1.00 12.88 82 MET C C 1
ATOM 1575 O O . MET B 1 77 ? -9.564 -25.427 6.570 1.00 12.66 82 MET C O 1
ATOM 1580 N N . ALA B 1 78 ? -9.317 -24.360 4.602 1.00 12.01 83 ALA C N 1
ATOM 1581 C CA . ALA B 1 78 ? -8.636 -25.497 3.992 1.00 13.67 83 ALA C CA 1
ATOM 1582 C C . ALA B 1 78 ? -7.253 -25.708 4.594 1.00 13.81 83 ALA C C 1
ATOM 1583 O O . ALA B 1 78 ? -6.864 -26.846 4.885 1.00 13.81 83 ALA C O 1
ATOM 1585 N N B SER B 1 79 ? -6.495 -24.630 4.798 0.79 13.68 84 SER C N 1
ATOM 1586 N N C SER B 1 79 ? -6.497 -24.625 4.790 0.21 14.21 84 SER C N 1
ATOM 1587 C CA B SER B 1 79 ? -5.142 -24.800 5.318 0.79 13.68 84 SER C CA 1
ATOM 1588 C CA C SER B 1 79 ? -5.147 -24.755 5.330 0.21 14.40 84 SER C CA 1
ATOM 1589 C C B SER B 1 79 ? -5.158 -25.316 6.754 0.79 13.10 84 SER C C 1
ATOM 1590 C C C SER B 1 79 ? -5.169 -25.318 6.746 0.21 13.91 84 SER C C 1
ATOM 1591 O O B SER B 1 79 ? -4.312 -26.135 7.127 0.79 14.60 84 SER C O 1
ATOM 1592 O O C SER B 1 79 ? -4.320 -26.142 7.106 0.21 14.42 84 SER C O 1
ATOM 1597 N N . ASN B 1 80 ? -6.137 -24.890 7.560 1.00 13.33 85 ASN C N 1
ATOM 1598 C CA . ASN B 1 80 ? -6.245 -25.405 8.923 1.00 13.35 85 ASN C CA 1
ATOM 1599 C C . ASN B 1 80 ? -6.530 -26.900 8.918 1.00 13.37 85 ASN C C 1
ATOM 1600 O O . ASN B 1 80 ? -5.967 -27.656 9.719 1.00 13.60 85 ASN C O 1
ATOM 1605 N N . CYS B 1 81 ? -7.408 -27.340 8.019 1.00 12.76 86 CYS C N 1
ATOM 1606 C CA . CYS B 1 81 ? -7.731 -28.758 7.928 1.00 12.11 86 CYS C CA 1
ATOM 1607 C C . CYS B 1 81 ? -6.498 -29.575 7.559 1.00 11.72 86 CYS C C 1
ATOM 1608 O O . CYS B 1 81 ? -6.255 -30.647 8.131 1.00 12.87 86 CYS C O 1
ATOM 1611 N N . ILE B 1 82 ? -5.715 -29.089 6.595 1.00 12.80 87 ILE C N 1
ATOM 1612 C CA . ILE B 1 82 ? -4.500 -29.788 6.184 1.00 13.62 87 ILE C CA 1
ATOM 1613 C C . ILE B 1 82 ? -3.472 -29.791 7.311 1.00 12.84 87 ILE C C 1
ATOM 1614 O O . ILE B 1 82 ? -2.814 -30.809 7.572 1.00 14.98 87 ILE C O 1
ATOM 1619 N N . ALA B 1 83 ? -3.338 -28.663 8.014 1.00 14.30 88 ALA C N 1
ATOM 1620 C CA . ALA B 1 83 ? -2.368 -28.551 9.100 1.00 14.37 88 ALA C CA 1
ATOM 1621 C C . ALA B 1 83 ? -2.718 -29.478 10.258 1.00 13.26 88 ALA C C 1
ATOM 1622 O O . ALA B 1 83 ? -1.834 -30.129 10.828 1.00 15.64 88 ALA C O 1
ATOM 1624 N N . TYR B 1 84 ? -4.005 -29.569 10.605 1.00 12.94 89 TYR C N 1
ATOM 1625 C CA . TYR B 1 84 ? -4.386 -30.321 11.795 1.00 12.44 89 TYR C CA 1
ATOM 1626 C C . TYR B 1 84 ? -4.468 -31.817 11.526 1.00 12.85 89 TYR C C 1
ATOM 1627 O O . TYR B 1 84 ? -4.071 -32.624 12.378 1.00 14.43 89 TYR C O 1
ATOM 1636 N N . ASN B 1 85 ? -4.960 -32.203 10.349 1.00 12.42 90 ASN C N 1
ATOM 1637 C CA . ASN B 1 85 ? -5.166 -33.612 10.038 1.00 13.93 90 ASN C CA 1
ATOM 1638 C C . ASN B 1 85 ? -4.003 -34.246 9.285 1.00 15.31 90 ASN C C 1
ATOM 1639 O O . ASN B 1 85 ? -3.915 -35.479 9.246 1.00 17.45 90 ASN C O 1
ATOM 1644 N N . GLY B 1 86 ? -3.114 -33.445 8.701 1.00 14.76 91 GLY C N 1
ATOM 1645 C CA . GLY B 1 86 ? -1.978 -33.967 7.981 1.00 16.14 91 GLY C CA 1
ATOM 1646 C C . GLY B 1 86 ? -2.241 -34.064 6.494 1.00 16.85 91 GLY C C 1
ATOM 1647 O O . GLY B 1 86 ? -3.358 -34.350 6.055 1.00 16.91 91 GLY C O 1
ATOM 1648 N N . PRO B 1 87 ? -1.198 -33.850 5.687 1.00 16.94 92 PRO C N 1
ATOM 1649 C CA . PRO B 1 87 ? -1.405 -33.695 4.241 1.00 19.12 92 PRO C CA 1
ATOM 1650 C C . PRO B 1 87 ? -1.733 -34.984 3.507 1.00 21.11 92 PRO C C 1
ATOM 1651 O O . PRO B 1 87 ? -2.158 -34.905 2.348 1.00 23.60 92 PRO C O 1
ATOM 1655 N N . THR B 1 88 ? -1.538 -36.155 4.116 1.00 20.71 93 THR C N 1
ATOM 1656 C CA . THR B 1 88 ? -1.881 -37.422 3.483 1.00 24.15 93 THR C CA 1
ATOM 1657 C C . THR B 1 88 ? -3.224 -37.970 3.947 1.00 23.21 93 THR C C 1
ATOM 1658 O O . THR B 1 88 ? -3.590 -39.083 3.564 1.00 25.76 93 THR C O 1
ATOM 1662 N N . SER B 1 89 ? -3.965 -37.221 4.754 1.00 20.06 94 SER C N 1
ATOM 1663 C CA . SER B 1 89 ? -5.243 -37.705 5.247 1.00 17.82 94 SER C CA 1
ATOM 1664 C C . SER B 1 89 ? -6.343 -37.492 4.207 1.00 16.90 94 SER C C 1
ATOM 1665 O O . SER B 1 89 ? -6.218 -36.690 3.279 1.00 17.71 94 SER C O 1
ATOM 1668 N N . ALA B 1 90 ? -7.447 -38.222 4.380 1.00 15.74 95 ALA C N 1
ATOM 1669 C CA . ALA B 1 90 ? -8.605 -37.996 3.525 1.00 16.77 95 ALA C CA 1
ATOM 1670 C C . ALA B 1 90 ? -9.191 -36.609 3.743 1.00 15.51 95 ALA C C 1
ATOM 1671 O O . ALA B 1 90 ? -9.695 -36.001 2.793 1.00 16.04 95 ALA C O 1
ATOM 1673 N N . TYR B 1 91 ? -9.123 -36.095 4.981 1.00 14.47 96 TYR C N 1
ATOM 1674 C CA . TYR B 1 91 ? -9.547 -34.723 5.259 1.00 13.46 96 TYR C CA 1
ATOM 1675 C C . TYR B 1 91 ? -8.779 -33.721 4.404 1.00 14.70 96 TYR C C 1
ATOM 1676 O O . TYR B 1 91 ? -9.369 -32.775 3.865 1.00 15.04 96 TYR C O 1
ATOM 1685 N N . ALA B 1 92 ? -7.465 -33.922 4.262 1.00 15.48 97 ALA C N 1
ATOM 1686 C CA . ALA B 1 92 ? -6.652 -33.027 3.441 1.00 15.63 97 ALA C CA 1
ATOM 1687 C C . ALA B 1 92 ? -7.071 -33.075 1.977 1.00 16.11 97 ALA C C 1
ATOM 1688 O O . ALA B 1 92 ? -7.074 -32.043 1.292 1.00 16.72 97 ALA C O 1
ATOM 1690 N N A GLU B 1 93 ? -7.418 -34.266 1.477 0.44 16.54 98 GLU C N 1
ATOM 1691 N N B GLU B 1 93 ? -7.420 -34.262 1.471 0.56 16.14 98 GLU C N 1
ATOM 1692 C CA A GLU B 1 93 ? -7.898 -34.383 0.102 0.44 18.69 98 GLU C CA 1
ATOM 1693 C CA B GLU B 1 93 ? -7.889 -34.347 0.090 0.56 18.75 98 GLU C CA 1
ATOM 1694 C C A GLU B 1 93 ? -9.191 -33.603 -0.093 0.44 17.80 98 GLU C C 1
ATOM 1695 C C B GLU B 1 93 ? -9.192 -33.581 -0.092 0.56 17.46 98 GLU C C 1
ATOM 1696 O O A GLU B 1 93 ? -9.356 -32.896 -1.095 0.44 19.40 98 GLU C O 1
ATOM 1697 O O B GLU B 1 93 ? -9.363 -32.857 -1.081 0.56 18.30 98 GLU C O 1
ATOM 1708 N N . THR B 1 94 ? -10.120 -33.719 0.856 1.00 15.45 99 THR C N 1
ATOM 1709 C CA . THR B 1 94 ? -11.352 -32.939 0.786 1.00 13.91 99 THR C CA 1
ATOM 1710 C C . THR B 1 94 ? -11.062 -31.445 0.841 1.00 14.84 99 THR C C 1
ATOM 1711 O O . THR B 1 94 ? -11.666 -30.665 0.095 1.00 15.41 99 THR C O 1
ATOM 1715 N N . ALA B 1 95 ? -10.144 -31.030 1.723 1.00 13.26 100 ALA C N 1
ATOM 1716 C CA . ALA B 1 95 ? -9.801 -29.617 1.836 1.00 14.18 100 ALA C CA 1
ATOM 1717 C C . ALA B 1 95 ? -9.316 -29.059 0.505 1.00 14.78 100 ALA C C 1
ATOM 1718 O O . ALA B 1 95 ? -9.698 -27.953 0.110 1.00 15.90 100 ALA C O 1
ATOM 1720 N N . ALA B 1 96 ? -8.476 -29.810 -0.205 1.00 16.68 101 ALA C N 1
ATOM 1721 C CA . ALA B 1 96 ? -7.951 -29.326 -1.476 1.00 20.26 101 ALA C CA 1
ATOM 1722 C C . ALA B 1 96 ? -9.050 -29.186 -2.526 1.00 20.76 101 ALA C C 1
ATOM 1723 O O . ALA B 1 96 ? -9.100 -28.180 -3.247 1.00 21.38 101 ALA C O 1
ATOM 1725 N N . LYS B 1 97 ? -9.944 -30.172 -2.629 1.00 20.56 102 LYS C N 1
ATOM 1726 C CA . LYS B 1 97 ? -10.996 -30.082 -3.637 1.00 21.76 102 LYS C CA 1
ATOM 1727 C C . LYS B 1 97 ? -12.037 -29.033 -3.264 1.00 20.80 102 LYS C C 1
ATOM 1728 O O . LYS B 1 97 ? -12.574 -28.350 -4.149 1.00 21.96 102 LYS C O 1
ATOM 1734 N N . PHE B 1 98 ? -12.314 -28.878 -1.966 1.00 17.54 103 PHE C N 1
ATOM 1735 C CA . PHE B 1 98 ? -13.196 -27.810 -1.502 1.00 16.35 103 PHE C CA 1
ATOM 1736 C C . PHE B 1 98 ? -12.655 -26.440 -1.890 1.00 17.11 103 PHE C C 1
ATOM 1737 O O . PHE B 1 98 ? -13.392 -25.595 -2.410 1.00 18.88 103 PHE C O 1
ATOM 1745 N N . GLU B 1 99 ? -11.366 -26.197 -1.639 1.00 16.14 104 GLU C N 1
ATOM 1746 C CA . GLU B 1 99 ? -10.801 -24.879 -1.914 1.00 17.37 104 GLU C CA 1
ATOM 1747 C C . GLU B 1 99 ? -10.828 -24.559 -3.405 1.00 18.44 104 GLU C C 1
ATOM 1748 O O . GLU B 1 99 ? -11.202 -23.451 -3.805 1.00 18.45 104 GLU C O 1
ATOM 1754 N N A ARG B 1 100 ? -10.425 -25.516 -4.245 0.36 18.49 105 ARG C N 1
ATOM 1755 N N B ARG B 1 100 ? -10.428 -25.519 -4.244 0.64 18.09 105 ARG C N 1
ATOM 1756 C CA A ARG B 1 100 ? -10.437 -25.287 -5.686 0.36 19.58 105 ARG C CA 1
ATOM 1757 C CA B ARG B 1 100 ? -10.435 -25.298 -5.686 0.64 19.85 105 ARG C CA 1
ATOM 1758 C C A ARG B 1 100 ? -11.846 -24.983 -6.178 0.36 19.52 105 ARG C C 1
ATOM 1759 C C B ARG B 1 100 ? -11.841 -24.990 -6.183 0.64 19.69 105 ARG C C 1
ATOM 1760 O O A ARG B 1 100 ? -12.058 -24.040 -6.950 0.36 20.31 105 ARG C O 1
ATOM 1761 O O B ARG B 1 100 ? -12.049 -24.051 -6.963 0.64 21.06 105 ARG C O 1
ATOM 1766 N N . HIS B 1 101 ? -12.827 -25.767 -5.729 1.00 19.36 106 HIS C N 1
ATOM 1767 C CA . HIS B 1 101 ? -14.206 -25.531 -6.145 1.00 19.56 106 HIS C CA 1
ATOM 1768 C C . HIS B 1 101 ? -14.709 -24.186 -5.637 1.00 17.92 106 HIS C C 1
ATOM 1769 O O . HIS B 1 101 ? -15.298 -23.405 -6.395 1.00 18.96 106 HIS C O 1
ATOM 1776 N N . ALA B 1 102 ? -14.462 -23.881 -4.358 1.00 16.03 107 ALA C N 1
ATOM 1777 C CA . ALA B 1 102 ? -14.962 -22.632 -3.795 1.00 15.85 107 ALA C CA 1
ATOM 1778 C C . ALA B 1 102 ? -14.365 -21.423 -4.501 1.00 16.69 107 ALA C C 1
ATOM 1779 O O . ALA B 1 102 ? -15.072 -20.448 -4.778 1.00 17.86 107 ALA C O 1
ATOM 1781 N N . LEU B 1 103 ? -13.066 -21.466 -4.810 1.00 17.42 108 LEU C N 1
ATOM 1782 C CA . LEU B 1 103 ? -12.450 -20.348 -5.523 1.00 19.81 108 LEU C CA 1
ATOM 1783 C C . LEU B 1 103 ? -13.032 -20.195 -6.926 1.00 21.81 108 LEU C C 1
ATOM 1784 O O . LEU B 1 103 ? -13.227 -19.069 -7.404 1.00 23.68 108 LEU C O 1
ATOM 1789 N N . GLU B 1 104 ? -13.336 -21.312 -7.594 1.00 22.06 109 GLU C N 1
ATOM 1790 C CA . GLU B 1 104 ? -14.006 -21.241 -8.892 1.00 25.88 109 GLU C CA 1
ATOM 1791 C C . GLU B 1 104 ? -15.376 -20.586 -8.770 1.00 24.15 109 GLU C C 1
ATOM 1792 O O . GLU B 1 104 ? -15.750 -19.755 -9.606 1.00 25.45 109 GLU C O 1
ATOM 1798 N N . GLN B 1 105 ? -16.145 -20.961 -7.743 1.00 22.71 110 GLN C N 1
ATOM 1799 C CA . GLN B 1 105 ? -17.483 -20.401 -7.576 1.00 21.07 110 GLN C CA 1
ATOM 1800 C C . GLN B 1 105 ? -17.423 -18.918 -7.242 1.00 19.08 110 GLN C C 1
ATOM 1801 O O . GLN B 1 105 ? -18.290 -18.144 -7.668 1.00 20.50 110 GLN C O 1
ATOM 1807 N N . ILE B 1 106 ? -16.411 -18.503 -6.478 1.00 16.74 111 ILE C N 1
ATOM 1808 C CA . ILE B 1 106 ? -16.272 -17.094 -6.130 1.00 17.66 111 ILE C CA 1
ATOM 1809 C C . ILE B 1 106 ? -15.898 -16.274 -7.358 1.00 20.56 111 ILE C C 1
ATOM 1810 O O . ILE B 1 106 ? -16.468 -15.204 -7.600 1.00 21.00 111 ILE C O 1
ATOM 1815 N N . ASP B 1 107 ? -14.951 -16.767 -8.160 1.00 22.42 112 ASP C N 1
ATOM 1816 C CA . ASP B 1 107 ? -14.605 -16.083 -9.404 1.00 25.99 112 ASP C CA 1
ATOM 1817 C C . ASP B 1 107 ? -15.811 -15.973 -10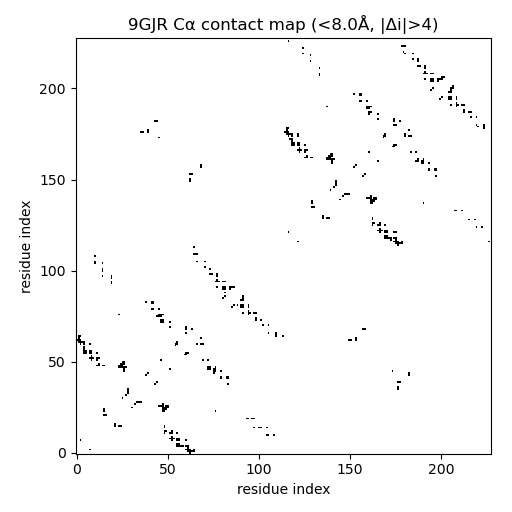.329 1.00 26.11 112 ASP C C 1
ATOM 1818 O O . ASP B 1 107 ? -16.003 -14.945 -10.990 1.00 26.39 112 ASP C O 1
ATOM 1823 N N . ALA B 1 108 ? -16.636 -17.023 -10.388 1.00 25.51 113 ALA C N 1
ATOM 1824 C CA . ALA B 1 108 ? -17.825 -16.986 -11.234 1.00 25.71 113 ALA C CA 1
ATOM 1825 C C . ALA B 1 108 ? -18.828 -15.954 -10.734 1.00 25.25 113 ALA C C 1
ATOM 1826 O O . ALA B 1 108 ? -19.457 -15.252 -11.537 1.00 26.02 113 ALA C O 1
ATOM 1828 N N . PHE B 1 109 ? -18.994 -15.858 -9.411 1.00 23.23 114 PHE C N 1
ATOM 1829 C CA . PHE B 1 109 ? -19.865 -14.845 -8.822 1.00 20.58 114 PHE C CA 1
ATOM 1830 C C . PHE B 1 109 ? -19.395 -13.443 -9.183 1.00 21.08 114 PHE C C 1
ATOM 1831 O O . PHE B 1 109 ? -20.207 -12.578 -9.534 1.00 21.69 114 PHE C O 1
ATOM 1839 N N . VAL B 1 110 ? -18.088 -13.197 -9.082 1.00 21.91 115 VAL C N 1
ATOM 1840 C CA . VAL B 1 110 ? -17.544 -11.877 -9.385 1.00 24.66 115 VAL C CA 1
ATOM 1841 C C . VAL B 1 110 ? -17.806 -11.513 -10.843 1.00 26.07 115 VAL C C 1
ATOM 1842 O O . VAL B 1 110 ? -18.171 -10.374 -11.159 1.00 26.95 115 VAL C O 1
ATOM 1846 N N . LEU B 1 111 ? -17.650 -12.480 -11.749 1.00 28.02 116 LEU C N 1
ATOM 1847 C CA . LEU B 1 111 ? -17.933 -12.230 -13.161 1.00 31.15 116 LEU C CA 1
ATOM 1848 C C . LEU B 1 111 ? -19.421 -11.985 -13.398 1.00 31.56 116 LEU C C 1
ATOM 1849 O O . LEU B 1 111 ? -19.793 -11.108 -14.189 1.00 33.43 116 LEU C O 1
ATOM 1854 N N . GLU B 1 112 ? -20.288 -12.740 -12.716 1.00 30.91 117 GLU C N 1
ATOM 1855 C CA . GLU B 1 112 ? -21.728 -12.601 -12.909 1.00 31.30 117 GLU C CA 1
ATOM 1856 C C . GLU B 1 112 ? -22.283 -11.303 -12.337 1.00 32.03 117 GLU C C 1
ATOM 1857 O O . GLU B 1 112 ? -23.374 -10.884 -12.739 0.75 33.45 117 GLU C O 1
ATOM 1863 N N . HIS B 1 113 ? -21.570 -10.664 -11.409 1.00 30.99 118 HIS C N 1
ATOM 1864 C CA . HIS B 1 113 ? -22.051 -9.458 -10.747 1.00 31.95 118 HIS C CA 1
ATOM 1865 C C . HIS B 1 113 ? -21.333 -8.199 -11.219 1.00 32.69 118 HIS C C 1
ATOM 1866 O O . HIS B 1 113 ? -21.393 -7.164 -10.546 1.00 33.76 118 HIS C O 1
ATOM 1873 N N . ASN B 1 114 ? -20.667 -8.264 -12.365 0.82 32.47 119 ASN C N 1
ATOM 1874 C CA . ASN B 1 114 ? -19.967 -7.105 -12.903 0.82 33.68 119 ASN C CA 1
ATOM 1875 C C . ASN B 1 114 ? -20.209 -6.946 -14.402 0.82 34.42 119 ASN C C 1
ATOM 1876 O O . ASN B 1 114 ? -19.633 -6.077 -15.055 0.82 35.36 119 ASN C O 1
#